Protein AF-A0AAV9GSC6-F1 (afdb_monomer_lite)

Foldseek 3Di:
DLPPCPCAQPAADADADDPDDDDVVVVLVVNLVSYQFQNYQYDHDHAAADALVNLLSCLVRHQANYAEEEDHHFDDPCNQQPDDPDGDHFGDADWLVSLLSSLVRHLNHAYYEGEHAQDLQAPGSLSSLLSLLSNQAHAEYEYAHELEFAQDPVCNVVSHDQCLFQLVGPLVRLLSSLLSLQDDQVQVVQSVCSSQPPNGNYFKYKYFYFYDYYRRHSDDRHPLVCLQSVLRRWIKMWGWDQDPVRDIDIDMDIPPVVSNVVSLVVVVVLLVCLVVVVQDDPRVVRVSRVVSNVVSLCVQFPQPDPSSVVRDHHRDHHVPVVPPPDD

Sequence (327 aa):
MAVRGELASLRDLRLEHSREPGDINSPLYRLLAALKPNSLRILHLKHGPIDEDAFGIILKQQGRSLRELIVFPKWNWLEAYGVHNPPPKPLVGLTPALSAQLADSCHNLEHAFFAVDRTLGDADECSVYRALSRLPRLETLHLELDVTVQRNEHFWEQGIEVYDRPRNIPQAELSRAISNAAVDASLARAIFNIISPHHQGLQRLSIGTSLKNGPYSRATVTSGFFRLLRWFAREWSCEWKCSSSGEPTVEIREGMSNLTEQSGEYWATLDVDIARGDVEGNERDEAPDLAAFVDAFADIWPRTTSRWWEEWRSLPLCPDQTQTEGN

Organism: NCBI:txid3040156

Radius of gyration: 21.42 Å; chains: 1; bounding box: 60×55×66 Å

Structure (mmCIF, N/CA/C/O backbone):
data_AF-A0AAV9GSC6-F1
#
_entry.id   AF-A0AAV9GSC6-F1
#
loop_
_atom_site.group_PDB
_atom_site.id
_atom_site.type_symbol
_atom_site.label_atom_id
_atom_site.label_alt_id
_atom_site.label_comp_id
_atom_site.label_asym_id
_atom_site.label_entity_id
_atom_site.label_seq_id
_atom_site.pdbx_PDB_ins_code
_atom_site.Cartn_x
_atom_site.Cartn_y
_atom_site.Cartn_z
_atom_site.occupancy
_atom_site.B_iso_or_equiv
_atom_site.auth_seq_id
_atom_site.auth_comp_id
_atom_site.auth_asym_id
_atom_site.auth_atom_id
_atom_site.pdbx_PDB_model_num
ATOM 1 N N . MET A 1 1 ? 6.622 -9.107 33.422 1.00 40.03 1 MET A N 1
ATOM 2 C CA . MET A 1 1 ? 5.740 -7.962 33.747 1.00 40.03 1 MET A CA 1
ATOM 3 C C . MET A 1 1 ? 4.305 -8.134 33.240 1.00 40.03 1 MET A C 1
ATOM 5 O O . MET A 1 1 ? 3.400 -7.950 34.034 1.00 40.03 1 MET A O 1
ATOM 9 N N . ALA A 1 2 ? 4.051 -8.577 32.000 1.00 44.81 2 ALA A N 1
ATOM 10 C CA . ALA A 1 2 ? 2.685 -8.686 31.445 1.00 44.81 2 ALA A CA 1
ATOM 11 C C . ALA A 1 2 ? 1.695 -9.625 32.188 1.00 44.81 2 ALA A C 1
ATOM 13 O O . ALA A 1 2 ? 0.487 -9.476 32.048 1.00 44.81 2 ALA A O 1
ATOM 14 N N . VAL A 1 3 ? 2.170 -10.572 33.005 1.00 47.50 3 VAL A N 1
ATOM 15 C CA . VAL A 1 3 ? 1.331 -11.646 33.587 1.00 47.50 3 VAL A CA 1
ATOM 16 C C . VAL A 1 3 ? 0.548 -11.209 34.847 1.00 47.50 3 VAL A C 1
ATOM 18 O O . VAL A 1 3 ? -0.287 -11.958 35.338 1.00 47.50 3 VAL A O 1
ATOM 21 N N . ARG A 1 4 ? 0.765 -9.995 35.384 1.00 49.94 4 ARG A N 1
ATOM 22 C CA . ARG A 1 4 ? 0.150 -9.531 36.653 1.00 49.94 4 ARG A CA 1
ATOM 23 C C . ARG A 1 4 ? -1.020 -8.541 36.515 1.00 49.94 4 ARG A C 1
ATOM 25 O O . ARG A 1 4 ? -1.423 -7.945 37.504 1.00 49.94 4 ARG A O 1
ATOM 32 N N . GLY A 1 5 ? -1.588 -8.358 35.320 1.00 53.34 5 GLY A N 1
ATOM 33 C CA . GLY A 1 5 ? -2.749 -7.467 35.125 1.00 53.34 5 GLY A CA 1
ATOM 34 C C . GLY A 1 5 ? -2.429 -5.963 35.150 1.00 53.34 5 GLY A C 1
ATOM 35 O O . GLY A 1 5 ? -3.333 -5.140 35.030 1.00 53.34 5 GLY A O 1
ATOM 36 N N . GLU A 1 6 ? -1.148 -5.592 35.227 1.00 60.81 6 GLU A N 1
ATOM 37 C CA . GLU A 1 6 ? -0.661 -4.201 35.254 1.00 60.81 6 GLU A CA 1
ATOM 38 C C . GLU A 1 6 ? -0.900 -3.436 33.934 1.00 60.81 6 GLU A C 1
ATOM 40 O O . GLU A 1 6 ? -0.794 -2.215 33.899 1.00 60.81 6 GLU A O 1
ATOM 45 N N . LEU A 1 7 ? -1.277 -4.132 32.854 1.00 68.50 7 LEU A N 1
ATOM 46 C CA . LEU A 1 7 ? -1.577 -3.537 31.544 1.00 68.50 7 LEU A CA 1
ATOM 47 C C . LEU A 1 7 ? -3.069 -3.213 31.340 1.00 68.50 7 LEU A C 1
ATOM 49 O O . LEU A 1 7 ? -3.457 -2.767 30.264 1.00 68.50 7 LEU A O 1
ATOM 53 N N . ALA A 1 8 ? -3.931 -3.409 32.345 1.00 67.31 8 ALA A N 1
ATOM 54 C CA . ALA A 1 8 ? -5.382 -3.225 32.203 1.00 67.31 8 ALA A CA 1
ATOM 55 C C . ALA A 1 8 ? -5.818 -1.776 31.888 1.00 67.31 8 ALA A C 1
ATOM 57 O O . ALA A 1 8 ? -6.941 -1.558 31.426 1.00 67.31 8 ALA A O 1
ATOM 58 N N . SER A 1 9 ? -4.950 -0.794 32.146 1.00 80.12 9 SER A N 1
ATOM 59 C CA . SER A 1 9 ? -5.147 0.624 31.821 1.00 80.12 9 SER A CA 1
ATOM 60 C C . SER A 1 9 ? -4.452 1.059 30.528 1.00 80.12 9 SER A C 1
ATOM 62 O O . SER A 1 9 ? -4.563 2.230 30.158 1.00 80.12 9 SER A O 1
ATOM 64 N N . LEU A 1 10 ? -3.748 0.151 29.842 1.00 89.31 10 LEU A N 1
ATOM 65 C CA . LEU A 1 10 ? -3.001 0.473 28.634 1.00 89.31 10 LEU A CA 1
ATOM 66 C C . LEU A 1 10 ? -3.968 0.878 27.516 1.00 89.31 10 LEU A C 1
ATOM 68 O O . LEU A 1 10 ? -4.854 0.109 27.131 1.00 89.31 10 LEU A O 1
ATOM 72 N N . ARG A 1 11 ? -3.782 2.101 27.016 1.00 91.88 11 ARG A N 1
ATOM 73 C CA . ARG A 1 11 ? -4.538 2.669 25.890 1.00 91.88 11 ARG A CA 1
ATOM 74 C C . ARG A 1 11 ? -3.703 2.775 24.626 1.00 91.88 11 ARG A C 1
ATOM 76 O O . ARG A 1 11 ? -4.251 2.663 23.536 1.00 91.88 11 ARG A O 1
ATOM 83 N N . ASP A 1 12 ? -2.398 2.932 24.783 1.00 94.69 12 ASP A N 1
ATOM 84 C CA . ASP A 1 12 ? -1.499 3.189 23.674 1.00 94.69 12 ASP A CA 1
ATOM 85 C C . ASP A 1 12 ? -0.398 2.136 23.722 1.00 94.69 12 ASP A C 1
ATOM 87 O O . ASP A 1 12 ? 0.319 2.015 24.717 1.00 94.69 12 ASP A O 1
ATOM 91 N N . LEU A 1 13 ? -0.289 1.349 22.657 1.00 93.12 13 LEU A N 1
ATOM 92 C CA . LEU A 1 13 ? 0.756 0.351 22.499 1.00 93.12 13 LEU A CA 1
ATOM 93 C C . LEU A 1 13 ? 1.515 0.641 21.213 1.00 93.12 13 LEU A C 1
ATOM 95 O O . LEU A 1 13 ? 0.952 0.618 20.122 1.00 93.12 13 LEU A O 1
ATOM 99 N N . ARG A 1 14 ? 2.810 0.912 21.347 1.00 92.12 14 ARG A N 1
ATOM 100 C CA . ARG A 1 14 ? 3.704 1.143 20.217 1.00 92.12 14 ARG A CA 1
ATOM 101 C C . ARG A 1 14 ? 4.864 0.177 20.331 1.00 92.12 14 ARG A C 1
ATOM 103 O O . ARG A 1 14 ? 5.657 0.272 21.263 1.00 92.12 14 ARG A O 1
ATOM 110 N N . LEU A 1 15 ? 4.905 -0.774 19.412 1.00 88.00 15 LEU A N 1
ATOM 111 C CA . LEU A 1 15 ? 5.965 -1.755 19.298 1.00 88.00 15 LEU A CA 1
ATOM 112 C C . LEU A 1 15 ? 6.717 -1.476 18.009 1.00 88.00 15 LEU A C 1
ATOM 114 O O . LEU A 1 15 ? 6.150 -1.493 16.915 1.00 88.00 15 LEU A O 1
ATOM 118 N N . GLU A 1 16 ? 7.999 -1.205 18.173 1.00 81.62 16 GLU A N 1
ATOM 119 C CA . GLU A 1 16 ? 8.947 -1.098 17.085 1.00 81.62 16 GLU A CA 1
ATOM 120 C C . GLU A 1 16 ? 9.980 -2.188 17.312 1.00 81.62 16 GLU A C 1
ATOM 122 O O . GLU A 1 16 ? 10.630 -2.238 18.358 1.00 81.62 16 GLU A O 1
ATOM 127 N N . HIS A 1 17 ? 10.044 -3.133 16.386 1.00 69.00 17 HIS A N 1
ATOM 128 C CA . HIS A 1 17 ? 10.936 -4.263 16.545 1.00 69.00 17 HIS A CA 1
ATOM 129 C C . HIS A 1 17 ? 12.383 -3.830 16.274 1.00 69.00 17 HIS A C 1
ATOM 131 O O . HIS A 1 17 ? 12.721 -3.336 15.196 1.00 69.00 17 HIS A O 1
ATOM 137 N N . SER A 1 18 ? 13.245 -4.011 17.276 1.00 56.81 18 SER A N 1
ATOM 138 C CA . SER A 1 18 ? 14.695 -3.926 17.118 1.00 56.81 18 SER A CA 1
ATOM 139 C C . SER A 1 18 ? 15.223 -5.241 16.556 1.00 56.81 18 SER A C 1
ATOM 141 O O . SER A 1 18 ? 14.790 -6.275 17.041 1.00 56.81 18 SER A O 1
ATOM 143 N N . ARG A 1 19 ? 16.181 -5.144 15.621 1.00 55.62 19 ARG A N 1
ATOM 144 C CA . ARG A 1 19 ? 16.932 -6.137 14.803 1.00 55.62 19 ARG A CA 1
ATOM 145 C C . ARG A 1 19 ? 17.317 -7.523 15.392 1.00 55.62 19 ARG A C 1
ATOM 147 O O . ARG A 1 19 ? 18.231 -8.148 14.858 1.00 55.62 19 ARG A O 1
ATOM 154 N N . GLU A 1 20 ? 16.739 -7.988 16.490 1.00 54.59 20 GLU A N 1
ATOM 155 C CA . GLU A 1 20 ? 17.097 -9.261 17.105 1.00 54.59 20 GLU A CA 1
ATOM 156 C C . GLU A 1 20 ? 16.294 -10.420 16.496 1.00 54.59 20 GLU A C 1
ATOM 158 O O . GLU A 1 20 ? 15.063 -10.410 16.564 1.00 54.59 20 GLU A O 1
ATOM 163 N N . PRO A 1 21 ? 16.979 -11.440 15.949 1.00 50.09 21 PRO A N 1
ATOM 164 C CA . PRO A 1 21 ? 16.331 -12.567 15.295 1.00 50.09 21 PRO A CA 1
ATOM 165 C C . PRO A 1 21 ? 15.570 -13.440 16.304 1.00 50.09 21 PRO A C 1
ATOM 167 O O . PRO A 1 21 ? 16.138 -13.910 17.291 1.00 50.09 21 PRO A O 1
ATOM 170 N N . GLY A 1 22 ? 14.287 -13.704 16.036 1.00 57.84 22 GLY A N 1
ATOM 171 C CA . GLY A 1 22 ? 13.474 -14.648 16.808 1.00 57.84 22 GLY A CA 1
ATOM 172 C C . GLY A 1 22 ? 11.997 -14.682 16.398 1.00 57.84 22 GLY A C 1
ATOM 173 O O . GLY A 1 22 ? 11.488 -13.754 15.775 1.00 57.84 22 GLY A O 1
ATOM 174 N N . ASP A 1 23 ? 11.283 -15.752 16.769 1.00 62.66 23 ASP A N 1
ATOM 175 C CA . ASP A 1 23 ? 9.823 -15.846 16.614 1.00 62.66 23 ASP A CA 1
ATOM 176 C C . ASP A 1 23 ? 9.126 -14.852 17.563 1.00 62.66 23 ASP A C 1
ATOM 178 O O . ASP A 1 23 ? 8.829 -15.156 18.721 1.00 62.66 23 ASP A O 1
ATOM 182 N N . ILE A 1 24 ? 8.905 -13.631 17.072 1.00 60.50 24 ILE A N 1
ATOM 183 C CA . ILE A 1 24 ? 8.246 -12.535 17.802 1.00 60.50 24 ILE A CA 1
ATOM 184 C C . ILE A 1 24 ? 6.727 -12.689 17.785 1.00 60.50 24 ILE A C 1
ATOM 186 O O . ILE A 1 24 ? 6.045 -12.140 18.654 1.00 60.50 24 ILE A O 1
ATOM 190 N N . ASN A 1 25 ? 6.191 -13.475 16.850 1.00 66.06 25 ASN A N 1
ATOM 191 C CA . ASN A 1 25 ? 4.763 -13.712 16.756 1.00 66.06 25 ASN A CA 1
ATOM 192 C C . ASN A 1 25 ? 4.259 -14.349 18.052 1.00 66.06 25 ASN A C 1
ATOM 194 O O . ASN A 1 25 ? 3.337 -13.825 18.667 1.00 66.06 25 ASN A O 1
ATOM 198 N N . SER A 1 26 ? 4.907 -15.402 18.556 1.00 69.75 26 SER A N 1
ATOM 199 C CA . SER A 1 26 ? 4.486 -16.071 19.800 1.00 69.75 26 SER A CA 1
ATOM 200 C C . SER A 1 26 ? 4.428 -15.133 21.033 1.00 69.75 26 SER A C 1
ATOM 202 O O . SER A 1 26 ? 3.394 -15.104 21.713 1.00 69.75 26 SER A O 1
ATOM 204 N N . PRO A 1 27 ? 5.449 -14.302 21.335 1.00 77.38 27 PRO A N 1
ATOM 205 C CA . PRO A 1 27 ? 5.352 -13.252 22.353 1.00 77.38 27 PRO A CA 1
ATOM 206 C C . PRO A 1 27 ? 4.299 -12.176 22.061 1.00 77.38 27 PRO A C 1
ATOM 208 O O . PRO A 1 27 ? 3.584 -11.774 22.983 1.00 77.38 27 PRO A O 1
ATOM 211 N N . LEU A 1 28 ? 4.177 -11.722 20.809 1.00 79.81 28 LEU A N 1
ATOM 212 C CA . LEU A 1 28 ? 3.199 -10.713 20.398 1.00 79.81 28 LEU A CA 1
ATOM 213 C C . LEU A 1 28 ? 1.769 -11.223 20.596 1.00 79.81 28 LEU A C 1
ATOM 215 O O . LEU A 1 28 ? 0.959 -10.535 21.210 1.00 79.81 28 LEU A O 1
ATOM 219 N N . TYR A 1 29 ? 1.475 -12.453 20.177 1.00 78.94 29 TYR A N 1
ATOM 220 C CA . TYR A 1 29 ? 0.195 -13.121 20.395 1.00 78.94 29 TYR A CA 1
ATOM 221 C C . TYR A 1 29 ? -0.164 -13.180 21.874 1.00 78.94 29 TYR A C 1
ATOM 223 O O . TYR A 1 29 ? -1.287 -12.851 22.252 1.00 78.94 29 TYR A O 1
ATOM 231 N N . ARG A 1 30 ? 0.791 -13.564 22.729 1.00 82.62 30 ARG A N 1
ATOM 232 C CA . ARG A 1 30 ? 0.571 -13.615 24.181 1.00 82.62 30 ARG A CA 1
ATOM 233 C C . ARG A 1 30 ? 0.324 -12.232 24.762 1.00 82.62 30 ARG A C 1
ATOM 235 O O . ARG A 1 30 ? -0.530 -12.100 25.632 1.00 82.62 30 ARG A O 1
ATOM 242 N N . LEU A 1 31 ? 1.058 -11.220 24.299 1.00 84.81 31 LEU A N 1
ATOM 243 C CA . LEU A 1 31 ? 0.853 -9.843 24.728 1.00 84.81 31 LEU A CA 1
ATOM 244 C C . LEU A 1 31 ? -0.543 -9.368 24.330 1.00 84.81 31 LEU A C 1
ATOM 246 O O . LEU A 1 31 ? -1.294 -8.964 25.209 1.00 84.81 31 LEU A O 1
ATOM 250 N N . LEU A 1 32 ? -0.901 -9.473 23.048 1.00 83.19 32 LEU A N 1
ATOM 251 C CA . LEU A 1 32 ? -2.204 -9.066 22.522 1.00 83.19 32 LEU A CA 1
ATOM 252 C C . LEU A 1 32 ? -3.341 -9.784 23.255 1.00 83.19 32 LEU A C 1
ATOM 254 O O . LEU A 1 32 ? -4.251 -9.124 23.746 1.00 83.19 32 LEU A O 1
ATOM 258 N N . ALA A 1 33 ? -3.231 -11.103 23.441 1.00 81.69 33 ALA A N 1
ATOM 259 C CA . ALA A 1 33 ? -4.221 -11.900 24.162 1.00 81.69 33 ALA A CA 1
ATOM 260 C C . ALA A 1 33 ? -4.325 -11.568 25.662 1.00 81.69 33 ALA A C 1
ATOM 262 O O . ALA A 1 33 ? -5.369 -11.813 26.263 1.00 81.69 33 ALA A O 1
ATOM 263 N N . ALA A 1 34 ? -3.266 -11.031 26.275 1.00 85.00 34 ALA A N 1
ATOM 264 C CA . ALA A 1 34 ? -3.274 -10.602 27.672 1.00 85.00 34 ALA A CA 1
ATOM 265 C C . ALA A 1 34 ? -3.846 -9.187 27.866 1.00 85.00 34 ALA A C 1
ATOM 267 O O . ALA A 1 34 ? -4.156 -8.805 28.999 1.00 85.00 34 ALA A O 1
ATOM 268 N N . LEU A 1 35 ? -3.982 -8.397 26.795 1.00 87.69 35 LEU A N 1
ATOM 269 C CA . LEU A 1 35 ? -4.594 -7.077 26.877 1.00 87.69 35 LEU A CA 1
ATOM 270 C C . LEU A 1 35 ? -6.091 -7.197 27.144 1.00 87.69 35 LEU A C 1
ATOM 272 O O . LEU A 1 35 ? -6.788 -8.079 26.640 1.00 87.69 35 LEU A O 1
ATOM 276 N N . LYS A 1 36 ? -6.613 -6.249 27.922 1.00 89.12 36 LYS A N 1
ATOM 277 C CA . LYS A 1 36 ? -8.052 -6.150 28.140 1.00 89.12 36 LYS A CA 1
ATOM 278 C C . LYS A 1 36 ? -8.741 -5.862 26.793 1.00 89.12 36 LYS A C 1
ATOM 280 O O . LYS A 1 36 ? -8.288 -4.974 26.073 1.00 89.12 36 LYS A O 1
ATOM 285 N N . PRO A 1 37 ? -9.836 -6.560 26.441 1.00 92.12 37 PRO A N 1
ATOM 286 C CA . PRO A 1 37 ? -10.560 -6.278 25.209 1.00 92.12 37 PRO A CA 1
ATOM 287 C C . PRO A 1 37 ? -11.025 -4.823 25.141 1.00 92.12 37 PRO A C 1
ATOM 289 O O . PRO A 1 37 ? -11.553 -4.285 26.119 1.00 92.12 37 PRO A O 1
ATOM 292 N N . ASN A 1 38 ? -10.866 -4.222 23.968 1.00 91.81 38 ASN A N 1
ATOM 293 C CA . ASN A 1 38 ? -11.232 -2.847 23.648 1.00 91.81 38 ASN A CA 1
ATOM 294 C C . ASN A 1 38 ? -10.643 -1.810 24.624 1.00 91.81 38 ASN A C 1
ATOM 296 O O . ASN A 1 38 ? -11.317 -0.845 25.004 1.00 91.81 38 ASN A O 1
ATOM 300 N N . SER A 1 39 ? -9.408 -2.029 25.084 1.00 92.94 39 SER A N 1
ATOM 301 C CA . SER A 1 39 ? -8.692 -1.059 25.917 1.00 92.94 39 SER A CA 1
ATOM 302 C C . SER A 1 39 ? -7.815 -0.126 25.090 1.00 92.94 39 SER A C 1
ATOM 304 O O . SER A 1 39 ? -7.643 1.034 25.474 1.00 92.94 39 SER A O 1
ATOM 306 N N . LEU A 1 40 ? -7.292 -0.608 23.957 1.00 95.00 40 LEU A N 1
ATOM 307 C CA . LEU A 1 40 ? -6.382 0.157 23.115 1.00 95.00 40 LEU A CA 1
ATOM 308 C C . LEU A 1 40 ? -7.120 1.157 22.225 1.00 95.00 40 LEU A C 1
ATOM 310 O O . LEU A 1 40 ? -8.067 0.815 21.522 1.00 95.00 40 LEU A O 1
ATOM 314 N N . ARG A 1 41 ? -6.634 2.395 22.224 1.00 96.25 41 ARG A N 1
ATOM 315 C CA . ARG A 1 41 ? -6.981 3.450 21.269 1.00 96.25 41 ARG A CA 1
ATOM 316 C C . ARG A 1 41 ? -5.933 3.579 20.176 1.00 96.25 41 ARG A C 1
ATOM 318 O O . ARG A 1 41 ? -6.294 3.875 19.044 1.00 96.25 41 ARG A O 1
ATOM 325 N N . ILE A 1 42 ? -4.669 3.349 20.514 1.00 96.81 42 ILE A N 1
ATOM 326 C CA . ILE A 1 42 ? -3.544 3.483 19.594 1.00 96.81 42 ILE A CA 1
ATOM 327 C C . ILE A 1 42 ? -2.777 2.165 19.583 1.00 96.81 42 ILE A C 1
ATOM 329 O O . ILE A 1 42 ? -2.341 1.691 20.636 1.00 96.81 42 ILE A O 1
ATOM 333 N N . LEU A 1 43 ? -2.594 1.590 18.397 1.00 95.50 43 LEU A N 1
ATOM 334 C CA . LEU A 1 43 ? -1.773 0.402 18.198 1.00 95.50 43 LEU A CA 1
ATOM 335 C C . LEU A 1 43 ? -0.832 0.594 17.014 1.00 95.50 43 LEU A C 1
ATOM 337 O O . LEU A 1 43 ? -1.268 0.663 15.866 1.00 95.50 43 LEU A O 1
ATOM 341 N N . HIS A 1 44 ? 0.466 0.674 17.298 1.00 93.94 44 HIS A N 1
ATOM 342 C CA . HIS A 1 44 ? 1.504 0.711 16.274 1.00 93.94 44 HIS A CA 1
ATOM 343 C C . HIS A 1 44 ? 2.321 -0.567 16.361 1.00 93.94 44 HIS A C 1
ATOM 345 O O . HIS A 1 44 ? 2.920 -0.846 17.400 1.00 93.94 44 HIS A O 1
ATOM 351 N N . LEU A 1 45 ? 2.372 -1.304 15.263 1.00 89.38 45 LEU A N 1
ATOM 352 C CA . LEU A 1 45 ? 3.212 -2.475 15.093 1.00 89.38 45 LEU A CA 1
ATOM 353 C C . LEU A 1 45 ? 4.104 -2.227 13.876 1.00 89.38 45 LEU A C 1
ATOM 355 O O . LEU A 1 45 ? 3.685 -2.395 12.728 1.00 89.38 45 LEU A O 1
ATOM 359 N N . LYS A 1 46 ? 5.322 -1.749 14.140 1.00 84.25 46 LYS A N 1
ATOM 360 C CA . LYS A 1 46 ? 6.311 -1.414 13.114 1.00 84.25 46 LYS A CA 1
ATOM 361 C C . LYS A 1 46 ? 7.446 -2.432 13.114 1.00 84.25 46 LYS A C 1
ATOM 363 O O . LYS A 1 46 ? 7.973 -2.785 14.169 1.00 84.25 46 LYS A O 1
ATOM 368 N N . HIS A 1 47 ? 7.861 -2.830 11.915 1.00 74.06 47 HIS A N 1
ATOM 369 C CA . HIS A 1 47 ? 9.108 -3.558 11.664 1.00 74.06 47 HIS A CA 1
ATOM 370 C C . HIS A 1 47 ? 9.199 -4.991 12.219 1.00 74.06 47 HIS A C 1
ATOM 372 O O . HIS A 1 47 ? 10.301 -5.518 12.314 1.00 74.06 47 HIS A O 1
ATOM 378 N N . GLY A 1 48 ? 8.073 -5.639 12.536 1.00 73.25 48 GLY A N 1
ATOM 379 C CA . GLY A 1 48 ? 8.031 -7.051 12.944 1.00 73.25 48 GLY A CA 1
ATOM 380 C C . GLY A 1 48 ? 7.239 -7.934 11.974 1.00 73.25 48 GLY A C 1
ATOM 381 O O . GLY A 1 48 ? 6.468 -7.406 11.162 1.00 73.25 48 GLY A O 1
ATOM 382 N N . PRO A 1 49 ? 7.389 -9.268 12.058 1.00 75.19 49 PRO A N 1
ATOM 383 C CA . PRO A 1 49 ? 6.512 -10.185 11.350 1.00 75.19 49 PRO A CA 1
ATOM 384 C C . PRO A 1 49 ? 5.113 -10.090 11.960 1.00 75.19 49 PRO A C 1
ATOM 386 O O . PRO A 1 49 ? 4.949 -10.198 13.170 1.00 75.19 49 PRO A O 1
ATOM 389 N N . ILE A 1 50 ? 4.111 -9.822 11.130 1.00 83.62 50 ILE A N 1
ATOM 390 C CA . ILE A 1 50 ? 2.698 -9.839 11.516 1.00 83.62 50 ILE A CA 1
ATOM 391 C C . ILE A 1 50 ? 2.005 -10.584 10.392 1.00 83.62 50 ILE A C 1
ATOM 393 O O . ILE A 1 50 ? 2.096 -10.159 9.242 1.00 83.62 50 ILE A O 1
ATOM 397 N N . ASP A 1 51 ? 1.377 -11.701 10.718 1.00 85.56 51 ASP A N 1
ATOM 398 C CA . ASP A 1 51 ? 0.581 -12.498 9.792 1.00 85.56 51 ASP A CA 1
ATOM 399 C C . ASP A 1 51 ? -0.910 -12.121 9.903 1.00 85.56 51 ASP A C 1
ATOM 401 O O . ASP A 1 51 ? -1.323 -11.303 10.737 1.00 85.56 51 ASP A O 1
ATOM 405 N N . GLU A 1 52 ? -1.734 -12.702 9.032 1.00 87.38 52 GLU A N 1
ATOM 406 C CA . GLU A 1 52 ? -3.179 -12.453 9.029 1.00 87.38 52 GLU A CA 1
ATOM 407 C C . GLU A 1 52 ? -3.855 -12.891 10.337 1.00 87.38 52 GLU A C 1
ATOM 409 O O . GLU A 1 52 ? -4.767 -12.215 10.812 1.00 87.38 52 GLU A O 1
ATOM 414 N N . ASP A 1 53 ? -3.375 -13.969 10.963 1.00 86.38 53 ASP A N 1
ATOM 415 C CA . ASP A 1 53 ? -3.902 -14.487 12.230 1.00 86.38 53 ASP A CA 1
ATOM 416 C C . ASP A 1 53 ? -3.720 -13.469 13.372 1.00 86.38 53 ASP A C 1
ATOM 418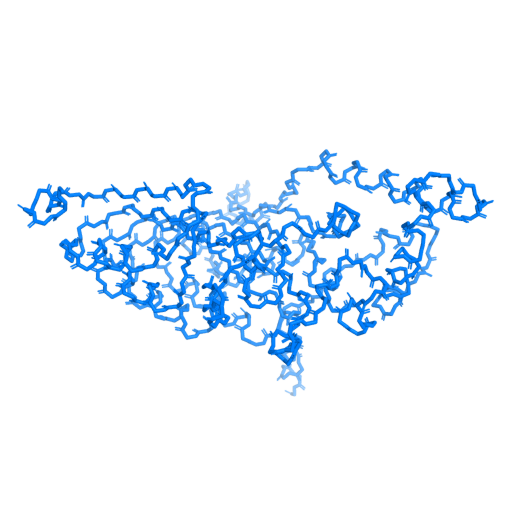 O O . ASP A 1 53 ? -4.666 -13.164 14.110 1.00 86.38 53 ASP A O 1
ATOM 422 N N . ALA A 1 54 ? -2.518 -12.895 13.507 1.00 87.50 54 ALA A N 1
ATOM 423 C CA . ALA A 1 54 ? -2.228 -11.846 14.482 1.00 87.50 54 ALA A CA 1
ATOM 424 C C . ALA A 1 54 ? -3.095 -10.613 14.244 1.00 87.50 54 ALA A C 1
ATOM 426 O O . ALA A 1 54 ? -3.671 -10.063 15.191 1.00 87.50 54 ALA A O 1
ATOM 427 N N . PHE A 1 55 ? -3.248 -10.211 12.984 1.00 90.88 55 PHE A N 1
ATOM 428 C CA . PHE A 1 55 ? -4.110 -9.091 12.632 1.00 90.88 55 PHE A CA 1
ATOM 429 C C . PHE A 1 55 ? -5.583 -9.377 12.954 1.00 90.88 55 PHE A C 1
ATOM 431 O O . PHE A 1 55 ? -6.249 -8.550 13.576 1.00 90.88 55 PHE A O 1
ATOM 438 N N . GLY A 1 56 ? -6.082 -10.577 12.654 1.00 90.75 56 GLY A N 1
ATOM 439 C CA . GLY A 1 56 ? -7.441 -10.999 12.993 1.00 90.75 56 GLY A CA 1
ATOM 440 C C . GLY A 1 56 ? -7.723 -10.955 14.499 1.00 90.75 56 GLY A C 1
ATOM 441 O O . GLY A 1 56 ? -8.803 -10.525 14.921 1.00 90.75 56 GLY A O 1
ATOM 442 N N . ILE A 1 57 ? -6.744 -11.325 15.333 1.00 89.50 57 ILE A N 1
ATOM 443 C CA . ILE A 1 57 ? -6.837 -11.198 16.796 1.00 89.50 57 ILE A CA 1
ATOM 444 C C . ILE A 1 57 ? -6.936 -9.728 17.216 1.00 89.50 57 ILE A C 1
ATOM 446 O O . ILE A 1 57 ? -7.790 -9.399 18.045 1.00 89.50 57 ILE A O 1
ATOM 450 N N . ILE A 1 58 ? -6.119 -8.846 16.630 1.00 92.25 58 ILE A N 1
ATOM 451 C CA . ILE A 1 58 ? -6.159 -7.398 16.892 1.00 92.25 58 ILE A CA 1
ATOM 452 C C . ILE A 1 58 ? -7.553 -6.845 16.595 1.00 92.25 58 ILE A C 1
ATOM 454 O O . ILE A 1 58 ? -8.156 -6.210 17.465 1.00 92.25 58 ILE A O 1
ATOM 458 N N . LEU A 1 59 ? -8.091 -7.133 15.406 1.00 94.31 59 LEU A N 1
ATOM 459 C CA . LEU A 1 59 ? -9.416 -6.666 14.999 1.00 94.31 59 LEU A CA 1
ATOM 460 C C . LEU A 1 59 ? -10.499 -7.153 15.966 1.00 94.31 59 LEU A C 1
ATOM 462 O O . LEU A 1 59 ? -11.305 -6.362 16.457 1.00 94.31 59 LEU A O 1
ATOM 466 N N . LYS A 1 60 ? -10.475 -8.445 16.308 1.00 92.19 60 LYS A N 1
ATOM 467 C CA . LYS A 1 60 ? -11.475 -9.067 17.184 1.00 92.19 60 LYS A CA 1
ATOM 468 C C . LYS A 1 60 ? -11.430 -8.539 18.618 1.00 92.19 60 LYS A C 1
ATOM 470 O O . LYS A 1 60 ? -12.477 -8.405 19.252 1.00 92.19 60 LYS A O 1
ATOM 475 N N . GLN A 1 61 ? -10.238 -8.297 19.160 1.00 91.50 61 GLN A N 1
ATOM 476 C CA . GLN A 1 61 ? -10.075 -7.940 20.570 1.00 91.50 61 GLN A CA 1
ATOM 477 C C . GLN A 1 61 ? -10.105 -6.437 20.820 1.00 91.50 61 GLN A C 1
ATOM 479 O O . GLN A 1 61 ? -10.597 -6.025 21.869 1.00 9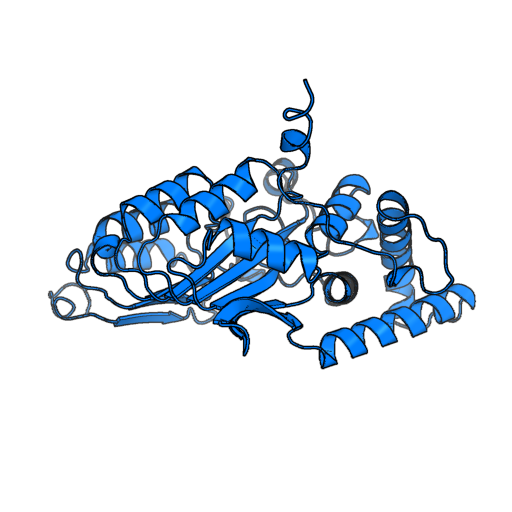1.50 61 GLN A O 1
ATOM 484 N N . GLN A 1 62 ? -9.561 -5.634 19.905 1.00 93.75 62 GLN A N 1
ATOM 485 C CA . GLN A 1 62 ? -9.314 -4.205 20.123 1.00 93.75 62 GLN A CA 1
ATOM 486 C C . GLN A 1 62 ? -10.055 -3.303 19.132 1.00 93.75 62 GLN A C 1
ATOM 488 O O . GLN A 1 62 ? -10.163 -2.104 19.384 1.00 93.75 62 GLN A O 1
ATOM 493 N N . GLY A 1 63 ? -10.607 -3.850 18.043 1.00 93.62 63 GLY A N 1
ATOM 494 C CA . GLY A 1 63 ? -11.169 -3.063 16.943 1.00 93.62 63 GLY A CA 1
ATOM 495 C C . GLY A 1 63 ? -12.148 -1.972 17.379 1.00 93.62 63 GLY A C 1
ATOM 496 O O . GLY A 1 63 ? -12.059 -0.840 16.909 1.00 93.62 63 GLY A O 1
ATOM 497 N N . ARG A 1 64 ? -13.022 -2.243 18.359 1.00 95.62 64 ARG A N 1
ATOM 498 C CA . ARG A 1 64 ? -14.073 -1.284 18.743 1.00 95.62 64 ARG A CA 1
ATOM 499 C C . ARG A 1 64 ? -13.540 -0.027 19.424 1.00 95.62 64 ARG A C 1
ATOM 501 O O . ARG A 1 64 ? -14.244 0.980 19.434 1.00 95.62 64 ARG A O 1
ATOM 508 N N . SER A 1 65 ? -12.363 -0.075 20.044 1.00 96.19 65 SER A N 1
ATOM 509 C CA . SER A 1 65 ? -11.776 1.075 20.746 1.00 96.19 65 SER A CA 1
ATOM 510 C C . SER A 1 65 ? -10.668 1.771 19.965 1.00 96.19 65 SER A C 1
ATOM 512 O O . SER A 1 65 ? -10.328 2.903 20.322 1.00 96.19 65 SER A O 1
ATOM 514 N N . LEU A 1 66 ? -10.121 1.117 18.935 1.00 97.69 66 LEU A N 1
ATOM 515 C CA . LEU A 1 66 ? -9.026 1.653 18.138 1.00 97.69 66 LEU A CA 1
ATOM 516 C C . LEU A 1 66 ? -9.453 2.917 17.388 1.00 97.69 66 LEU A C 1
ATOM 518 O O . LEU A 1 66 ? -10.513 2.971 16.768 1.00 97.69 66 LEU A O 1
ATOM 522 N N . ARG A 1 67 ? -8.578 3.915 17.469 1.00 98.00 67 ARG A N 1
ATOM 523 C CA . ARG A 1 67 ? -8.616 5.193 16.755 1.00 98.00 67 ARG A CA 1
ATOM 524 C C . ARG A 1 67 ? -7.419 5.350 15.834 1.00 98.00 67 ARG A C 1
ATOM 526 O O . ARG A 1 67 ? -7.557 5.928 14.769 1.00 98.00 67 ARG A O 1
ATOM 533 N N . GLU A 1 68 ? -6.272 4.796 16.209 1.00 98.25 68 GLU A N 1
ATOM 534 C CA . GLU A 1 68 ? -5.076 4.776 15.373 1.00 98.25 68 GLU A CA 1
ATOM 535 C C . GLU A 1 68 ? -4.550 3.344 15.256 1.00 98.25 68 GLU A C 1
ATOM 537 O O . GLU A 1 68 ? -4.285 2.685 16.269 1.00 98.25 68 GLU A O 1
ATOM 542 N N . LEU A 1 69 ? -4.416 2.859 14.020 1.00 96.88 69 LEU A N 1
ATOM 543 C CA . LEU A 1 69 ? -3.872 1.539 13.711 1.00 96.88 69 LEU A CA 1
ATOM 544 C C . LEU A 1 69 ? -2.789 1.662 12.642 1.00 96.88 69 LEU A C 1
ATOM 546 O O . LEU A 1 69 ? -3.073 1.909 11.472 1.00 96.88 69 LEU A O 1
ATOM 550 N N . ILE A 1 70 ? -1.541 1.452 13.049 1.00 94.00 70 ILE A N 1
ATOM 551 C CA . ILE A 1 70 ? -0.391 1.448 12.148 1.00 94.00 70 ILE A CA 1
ATOM 552 C C . ILE A 1 70 ? 0.189 0.046 12.135 1.00 94.00 70 ILE A C 1
ATOM 554 O O . ILE A 1 70 ? 0.750 -0.402 13.137 1.00 94.00 70 ILE A O 1
ATOM 558 N N . VAL A 1 71 ? 0.068 -0.637 11.000 1.00 89.62 71 VAL A N 1
ATOM 559 C CA . VAL A 1 71 ? 0.601 -1.987 10.816 1.00 89.62 71 VAL A CA 1
ATOM 560 C C . VAL A 1 71 ? 1.523 -1.978 9.607 1.00 89.62 71 VAL A C 1
ATOM 562 O O . VAL A 1 71 ? 1.081 -1.939 8.463 1.00 89.62 71 VAL A O 1
ATOM 565 N N . PHE A 1 72 ? 2.827 -1.995 9.886 1.00 83.31 72 PHE A N 1
ATOM 566 C CA . PHE A 1 72 ? 3.875 -2.036 8.869 1.00 83.31 72 PHE A CA 1
ATOM 567 C C . PHE A 1 72 ? 4.742 -3.282 9.064 1.00 83.31 72 PHE A C 1
ATOM 569 O O . PHE A 1 72 ? 5.843 -3.198 9.630 1.00 83.31 72 PHE A O 1
ATOM 576 N N . PRO A 1 73 ? 4.221 -4.456 8.661 1.00 78.19 73 PRO A N 1
ATOM 577 C CA . PRO A 1 73 ? 4.953 -5.697 8.768 1.00 78.19 73 PRO A CA 1
ATOM 578 C C . PRO A 1 73 ? 6.182 -5.668 7.872 1.00 78.19 73 PRO A C 1
ATOM 580 O O . PRO A 1 73 ? 6.127 -5.241 6.717 1.00 78.19 73 PRO A O 1
ATOM 583 N N . LYS A 1 74 ? 7.298 -6.149 8.408 1.00 74.56 74 LYS A N 1
ATOM 584 C CA . LYS A 1 74 ? 8.543 -6.308 7.665 1.00 74.56 74 LYS A CA 1
ATOM 585 C C . LYS A 1 74 ? 9.294 -7.495 8.242 1.00 74.56 74 LYS A C 1
ATOM 587 O O . LYS A 1 74 ? 9.488 -7.559 9.451 1.00 74.56 74 LYS A O 1
ATOM 592 N N . TRP A 1 75 ? 9.737 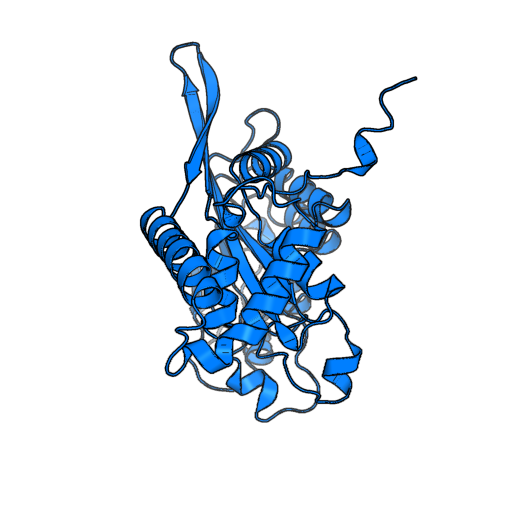-8.395 7.373 1.00 66.31 75 TRP A N 1
ATOM 593 C CA . TRP A 1 75 ? 10.771 -9.354 7.735 1.00 66.31 75 TRP A CA 1
ATOM 594 C C . TRP A 1 75 ? 12.131 -8.706 7.526 1.00 66.31 75 TRP A C 1
ATOM 596 O O . TRP A 1 75 ? 12.357 -7.987 6.547 1.00 66.31 75 TRP A O 1
ATOM 606 N N . ASN A 1 76 ? 13.056 -8.966 8.438 1.00 60.91 76 ASN A N 1
ATOM 607 C CA . ASN A 1 76 ? 14.455 -8.732 8.151 1.00 60.91 76 ASN A CA 1
ATOM 608 C C . ASN A 1 76 ? 14.892 -9.751 7.086 1.00 60.91 76 ASN A C 1
ATOM 610 O O . ASN A 1 76 ? 14.736 -10.955 7.282 1.00 60.91 76 ASN A O 1
ATOM 614 N N . TRP A 1 77 ? 15.432 -9.276 5.958 1.00 57.09 77 TRP A N 1
ATOM 615 C CA . TRP A 1 77 ? 15.899 -10.145 4.871 1.00 57.09 77 TRP A CA 1
ATOM 616 C C . TRP A 1 77 ? 16.843 -11.231 5.404 1.00 57.09 77 TRP A C 1
ATOM 618 O O . TRP A 1 77 ? 16.706 -12.391 5.038 1.00 57.09 77 TRP A O 1
ATOM 628 N N . LEU A 1 78 ? 17.764 -10.890 6.314 1.00 54.59 78 LEU A N 1
ATOM 629 C CA . LEU A 1 78 ? 18.712 -11.863 6.874 1.00 54.59 78 LEU A CA 1
ATOM 630 C C . LEU A 1 78 ? 18.034 -12.993 7.668 1.00 54.59 78 LEU A C 1
ATOM 632 O O . LEU A 1 78 ? 18.556 -14.103 7.708 1.00 54.59 78 LEU A O 1
ATOM 636 N N . GLU A 1 79 ? 16.871 -12.738 8.265 1.00 53.66 79 GLU A N 1
ATOM 637 C CA . GLU A 1 79 ? 16.110 -13.739 9.022 1.00 53.66 79 GLU A CA 1
ATOM 638 C C . GLU A 1 79 ? 15.293 -14.656 8.109 1.00 53.66 79 GLU A C 1
ATOM 640 O O . GLU A 1 79 ? 15.176 -15.844 8.399 1.00 53.66 79 GLU A O 1
ATOM 645 N N . ALA A 1 80 ? 14.793 -14.133 6.983 1.00 53.03 80 ALA A N 1
ATOM 646 C CA . ALA A 1 80 ? 14.013 -14.903 6.014 1.00 53.03 80 ALA A CA 1
ATOM 647 C C . ALA A 1 80 ? 14.836 -15.991 5.296 1.00 53.03 80 ALA A C 1
ATOM 649 O O . ALA A 1 80 ? 14.284 -17.030 4.949 1.00 53.03 80 ALA A O 1
ATOM 650 N N . TYR A 1 81 ? 16.147 -15.782 5.104 1.00 54.53 81 TYR A N 1
ATOM 651 C CA . TYR A 1 81 ? 17.028 -16.745 4.416 1.00 54.53 81 TYR A CA 1
ATOM 652 C C . TYR A 1 81 ? 17.982 -17.504 5.346 1.00 54.53 81 TYR A C 1
ATOM 654 O O . TYR A 1 81 ? 18.561 -18.507 4.937 1.00 54.53 81 TYR A O 1
ATOM 662 N N . GLY A 1 82 ? 18.204 -17.018 6.571 1.00 51.81 82 GLY A N 1
ATOM 663 C CA . GLY A 1 82 ? 19.383 -17.404 7.343 1.00 51.81 82 GLY A CA 1
ATOM 664 C C . GLY A 1 82 ? 19.296 -18.699 8.152 1.00 51.81 82 GLY A C 1
ATOM 665 O O . GLY A 1 82 ? 20.326 -19.350 8.309 1.00 51.81 82 GLY A O 1
ATOM 666 N N . VAL A 1 83 ? 18.151 -19.058 8.755 1.00 50.62 83 VAL A N 1
ATOM 667 C CA . VAL A 1 83 ? 18.198 -20.031 9.880 1.00 50.62 83 VAL A CA 1
ATOM 668 C C . VAL A 1 83 ? 16.974 -20.950 10.049 1.00 50.62 83 VAL A C 1
ATOM 670 O O . VAL A 1 83 ? 17.092 -21.963 10.738 1.00 50.62 83 VAL A O 1
ATOM 673 N N . HIS A 1 84 ? 15.812 -20.696 9.435 1.00 47.94 84 HIS A N 1
ATOM 674 C CA . HIS A 1 84 ? 14.598 -21.461 9.767 1.00 47.94 84 HIS A CA 1
ATOM 675 C C . HIS A 1 84 ? 13.873 -22.057 8.557 1.00 47.94 84 HIS A C 1
ATOM 677 O O . HIS A 1 84 ? 13.393 -21.360 7.675 1.00 47.94 84 HIS A O 1
ATOM 683 N N . ASN A 1 85 ? 13.793 -23.387 8.576 1.00 50.53 85 ASN A N 1
ATOM 684 C CA . ASN A 1 85 ? 12.870 -24.225 7.824 1.00 50.53 85 ASN A CA 1
ATOM 685 C C . ASN A 1 85 ? 11.784 -24.617 8.849 1.00 50.53 85 ASN A C 1
ATOM 687 O O . ASN A 1 85 ? 12.165 -25.210 9.868 1.00 50.53 85 ASN A O 1
ATOM 691 N N . PRO A 1 86 ? 10.494 -24.247 8.720 1.00 54.75 86 PRO A N 1
ATOM 692 C CA . PRO A 1 86 ? 9.693 -23.969 7.514 1.00 54.75 86 PRO A CA 1
ATOM 693 C C . PRO A 1 86 ? 9.670 -22.497 7.049 1.00 54.75 86 PRO A C 1
ATOM 695 O O . PRO A 1 86 ? 10.085 -21.623 7.814 1.00 54.75 86 PRO A O 1
ATOM 698 N N . PRO A 1 87 ? 9.144 -22.211 5.832 1.00 56.62 87 PRO A N 1
ATOM 699 C CA . PRO A 1 87 ? 8.972 -20.845 5.351 1.00 56.62 87 PRO A CA 1
ATOM 700 C C . PRO A 1 87 ? 8.165 -20.005 6.354 1.00 56.62 87 PRO A C 1
ATOM 702 O O . PRO A 1 87 ? 7.192 -20.504 6.935 1.00 56.62 87 PRO A O 1
ATOM 705 N N . PRO A 1 88 ? 8.557 -18.739 6.582 1.00 65.19 88 PRO A N 1
ATOM 706 C CA . PRO A 1 88 ? 7.791 -17.834 7.427 1.00 65.19 88 PRO A CA 1
ATOM 707 C C . PRO A 1 88 ? 6.352 -17.720 6.916 1.00 65.19 88 PRO A C 1
ATOM 709 O O . PRO A 1 88 ? 6.106 -17.813 5.719 1.00 65.19 88 PRO A O 1
ATOM 712 N N . LYS A 1 89 ? 5.378 -17.488 7.802 1.00 73.75 89 LYS A N 1
ATOM 713 C CA . LYS A 1 89 ? 4.020 -17.155 7.349 1.00 73.75 89 LYS A CA 1
ATOM 714 C C . LYS A 1 89 ? 4.034 -15.853 6.525 1.00 73.75 89 LYS A C 1
ATOM 716 O O . LYS A 1 89 ? 4.844 -14.965 6.826 1.00 73.75 89 LYS A O 1
ATOM 721 N N . PRO A 1 90 ? 3.137 -15.708 5.530 1.00 77.25 90 PRO A N 1
ATOM 722 C CA . PRO A 1 90 ? 2.982 -14.467 4.780 1.00 77.25 90 PRO A CA 1
ATOM 723 C C . PRO A 1 90 ? 2.798 -13.260 5.697 1.00 77.25 90 PRO A C 1
ATOM 725 O O . PRO A 1 90 ? 2.116 -13.342 6.723 1.00 77.25 90 PRO A O 1
ATOM 728 N N . LEU A 1 91 ? 3.397 -12.131 5.316 1.00 81.31 91 LEU A N 1
ATOM 729 C CA . LEU A 1 91 ? 3.112 -10.869 5.989 1.00 81.31 91 LEU A CA 1
ATOM 730 C C . LEU A 1 91 ? 1.694 -10.416 5.679 1.00 81.31 91 LEU A C 1
ATOM 732 O O . LEU A 1 91 ? 1.236 -10.529 4.543 1.00 81.31 91 LEU A O 1
ATOM 736 N N . VAL A 1 92 ? 1.045 -9.820 6.673 1.00 87.25 92 VAL A N 1
ATOM 737 C CA . VAL A 1 92 ? -0.284 -9.255 6.499 1.00 87.25 92 VAL A CA 1
ATOM 738 C C . VAL A 1 92 ? -0.259 -8.119 5.469 1.00 87.25 92 VAL A C 1
ATOM 740 O O . VAL A 1 92 ? 0.468 -7.126 5.587 1.00 87.25 92 VAL A O 1
ATOM 743 N N . GLY A 1 93 ? -1.089 -8.285 4.447 1.00 87.56 93 GLY A N 1
ATOM 744 C CA . GLY A 1 93 ? -1.562 -7.238 3.551 1.00 87.56 93 GLY A CA 1
ATOM 745 C C . GLY A 1 93 ? -3.085 -7.200 3.618 1.00 87.56 93 GLY A C 1
ATOM 746 O O . GLY A 1 93 ? -3.720 -8.185 4.001 1.00 87.56 93 GLY A O 1
ATOM 747 N N . LEU A 1 94 ? -3.697 -6.065 3.291 1.00 92.25 94 LEU A N 1
ATOM 748 C CA . LEU A 1 94 ? -5.152 -6.011 3.221 1.00 92.25 94 LEU A CA 1
ATOM 749 C C . LEU A 1 94 ? -5.649 -6.790 2.004 1.00 92.25 94 LEU A C 1
ATOM 751 O O . LEU A 1 94 ? -5.484 -6.361 0.867 1.00 92.25 94 LEU A O 1
ATOM 755 N N . THR A 1 95 ? -6.307 -7.911 2.276 1.00 92.88 95 THR A N 1
ATOM 756 C CA . THR A 1 95 ? -7.110 -8.668 1.312 1.00 92.88 95 THR A CA 1
ATOM 757 C C . THR A 1 95 ? -8.575 -8.211 1.362 1.00 92.88 95 THR A C 1
ATOM 759 O O . THR A 1 95 ? -8.983 -7.529 2.317 1.00 92.88 95 THR A O 1
ATOM 762 N N . PRO A 1 96 ? -9.424 -8.589 0.387 1.00 95.00 96 PRO A N 1
ATOM 763 C CA . PRO A 1 96 ? -10.858 -8.291 0.442 1.00 95.00 96 PRO A CA 1
ATOM 764 C C . PRO A 1 96 ? -11.532 -8.791 1.732 1.00 95.00 96 PRO A C 1
ATOM 766 O O . PRO A 1 96 ? -12.302 -8.065 2.358 1.00 95.00 96 PRO A O 1
ATOM 769 N N . ALA A 1 97 ? -11.193 -10.001 2.186 1.00 94.31 97 ALA A N 1
ATOM 770 C CA . ALA A 1 97 ? -11.748 -10.568 3.416 1.00 94.31 97 ALA A CA 1
ATOM 771 C C . ALA A 1 97 ? -11.297 -9.789 4.663 1.00 94.31 97 ALA A C 1
ATOM 773 O O . ALA A 1 97 ? -12.114 -9.447 5.521 1.00 94.31 97 ALA A O 1
ATOM 774 N N . LEU A 1 98 ? -10.004 -9.462 4.744 1.00 93.88 98 LEU A N 1
ATOM 775 C CA . LEU A 1 98 ? -9.438 -8.773 5.901 1.00 93.88 98 LEU A CA 1
ATOM 776 C C . LEU A 1 98 ? -9.913 -7.322 6.005 1.00 93.88 98 LEU A C 1
ATOM 778 O O . LEU A 1 98 ? -10.205 -6.833 7.096 1.00 93.88 98 LEU A O 1
ATOM 782 N N . SER A 1 99 ? -10.028 -6.637 4.869 1.00 95.75 99 SER A N 1
ATOM 783 C CA . SER A 1 99 ? -10.546 -5.269 4.801 1.00 95.75 99 SER A CA 1
ATOM 784 C C . SER A 1 99 ? -12.038 -5.199 5.146 1.00 95.75 99 SER A C 1
ATOM 786 O O . SER A 1 99 ? -12.452 -4.280 5.855 1.00 95.75 99 SER A O 1
ATOM 788 N N . ALA A 1 100 ? -12.841 -6.196 4.755 1.00 96.12 100 ALA A N 1
ATOM 789 C CA . ALA A 1 100 ? -14.225 -6.314 5.212 1.00 96.12 100 ALA A CA 1
ATOM 790 C C . ALA A 1 100 ? -14.306 -6.512 6.737 1.00 96.12 100 ALA A C 1
ATOM 792 O O . ALA A 1 100 ? -15.045 -5.798 7.414 1.00 96.12 100 ALA A O 1
ATOM 793 N N . GLN A 1 101 ? -13.486 -7.408 7.298 1.00 95.88 101 GLN A N 1
ATOM 794 C CA . GLN A 1 101 ? -13.422 -7.620 8.747 1.00 95.88 101 GLN A CA 1
ATOM 795 C C . GLN A 1 101 ? -12.976 -6.356 9.502 1.00 95.88 101 GLN A C 1
ATOM 797 O O . GLN A 1 101 ? -13.507 -6.055 10.575 1.00 95.88 101 GLN A O 1
ATOM 802 N N . LEU A 1 102 ? -12.006 -5.617 8.954 1.00 96.31 102 LEU A N 1
ATOM 803 C CA . LEU A 1 102 ? -11.550 -4.332 9.482 1.00 96.31 102 LEU A CA 1
ATOM 804 C C . LEU A 1 102 ? -12.712 -3.333 9.529 1.00 96.31 102 LEU A C 1
ATOM 806 O O . LEU A 1 102 ? -12.954 -2.739 10.581 1.00 96.31 102 LEU A O 1
ATOM 810 N N . ALA A 1 103 ? -13.451 -3.190 8.426 1.00 95.31 103 ALA A N 1
ATOM 811 C CA . ALA A 1 103 ? -14.609 -2.305 8.342 1.00 95.31 103 ALA A CA 1
ATOM 812 C C . ALA A 1 103 ? -15.691 -2.654 9.377 1.00 95.31 103 ALA A C 1
ATOM 814 O O . ALA A 1 103 ? -16.243 -1.751 9.998 1.00 95.31 103 ALA A O 1
ATOM 815 N N . ASP A 1 104 ? -15.940 -3.945 9.614 1.00 96.38 104 ASP A N 1
ATOM 816 C CA . ASP A 1 104 ? -16.950 -4.424 10.571 1.00 96.38 104 ASP A CA 1
ATOM 817 C C . ASP A 1 104 ? -16.508 -4.320 12.046 1.00 96.38 104 ASP A C 1
ATOM 819 O O . ASP A 1 104 ? -17.333 -4.375 12.963 1.00 96.38 104 ASP A O 1
ATOM 823 N N . SER A 1 105 ? -15.201 -4.211 12.302 1.00 96.12 105 SER A N 1
ATOM 824 C CA . SER A 1 105 ? -14.641 -4.244 13.662 1.00 96.12 105 SER A CA 1
ATOM 825 C C . SER A 1 105 ? -14.205 -2.868 14.168 1.00 96.12 105 SER A C 1
ATOM 827 O O . SER A 1 105 ? -14.310 -2.597 15.367 1.00 96.12 105 SER A O 1
ATOM 829 N N . CYS A 1 106 ? -13.725 -1.995 13.277 1.00 96.50 106 CYS A N 1
ATOM 830 C CA . CYS A 1 106 ? -12.981 -0.778 13.614 1.00 96.50 106 CYS A CA 1
ATOM 831 C C . CYS A 1 106 ? -13.758 0.517 13.330 1.00 96.50 106 CYS A C 1
ATOM 833 O O . CYS A 1 106 ? -13.258 1.438 12.691 1.00 96.50 106 CYS A O 1
ATOM 835 N N . HIS A 1 107 ? -14.984 0.633 13.847 1.00 95.31 107 HIS A N 1
ATOM 836 C CA . HIS A 1 107 ? -15.867 1.780 13.564 1.00 95.31 107 HIS A CA 1
ATOM 837 C C . HIS A 1 107 ? -15.365 3.135 14.099 1.00 95.31 107 HIS A C 1
ATOM 839 O O . HIS A 1 107 ? -15.892 4.178 13.721 1.00 95.31 107 HIS A O 1
ATOM 845 N N . ASN A 1 108 ? -14.394 3.132 15.016 1.00 96.88 108 ASN A N 1
ATOM 846 C CA . ASN A 1 108 ? -13.836 4.345 15.616 1.00 96.88 108 ASN A CA 1
ATOM 847 C C . ASN A 1 108 ? -12.466 4.731 15.045 1.00 96.88 108 ASN A C 1
ATOM 849 O O . ASN A 1 108 ? -11.842 5.638 15.587 1.00 96.88 108 ASN A O 1
ATOM 853 N N . LEU A 1 109 ? -12.003 4.049 13.993 1.00 97.69 109 LEU A N 1
ATOM 854 C CA . LEU A 1 109 ? -10.689 4.284 13.414 1.00 97.69 109 LEU A CA 1
ATOM 855 C C . LEU A 1 109 ? -10.648 5.651 12.722 1.00 97.69 109 LEU A C 1
ATOM 857 O O . LEU A 1 109 ? -11.428 5.892 11.809 1.00 97.69 109 LEU A O 1
ATOM 861 N N . GLU A 1 110 ? -9.743 6.513 13.180 1.00 97.69 110 GLU A N 1
ATOM 862 C CA . GLU A 1 110 ? -9.519 7.896 12.735 1.00 97.69 110 GLU A CA 1
ATOM 863 C C . GLU A 1 110 ? -8.257 7.985 11.857 1.00 97.69 110 GLU A C 1
ATOM 865 O O . GLU A 1 110 ? -8.248 8.656 10.823 1.00 97.69 110 GLU A O 1
ATOM 870 N N . HIS A 1 111 ? -7.208 7.240 12.214 1.00 98.12 111 HIS A N 1
ATOM 871 C CA . HIS A 1 111 ? -5.927 7.229 11.513 1.00 98.12 111 HIS A CA 1
ATOM 872 C C . HIS A 1 111 ? -5.472 5.801 11.222 1.00 98.12 111 HIS A C 1
ATOM 874 O O . HIS A 1 111 ? -5.495 4.937 12.104 1.00 98.12 111 HIS A O 1
ATOM 880 N N . ALA A 1 112 ? -5.022 5.547 9.996 1.00 97.12 112 ALA A N 1
ATOM 881 C CA . ALA A 1 112 ? -4.539 4.227 9.630 1.00 97.12 112 ALA A CA 1
ATOM 882 C C . ALA A 1 112 ? -3.337 4.246 8.688 1.00 97.12 112 ALA A C 1
ATOM 884 O O . ALA A 1 112 ? -3.220 5.106 7.817 1.00 97.12 112 ALA A O 1
ATOM 885 N N . PHE A 1 113 ? -2.479 3.241 8.849 1.00 95.62 113 PHE A N 1
ATOM 886 C CA . PHE A 1 113 ? -1.452 2.870 7.884 1.00 95.62 113 PHE A CA 1
ATOM 887 C C . PHE A 1 113 ? -1.673 1.408 7.520 1.00 95.62 113 PHE A C 1
ATOM 889 O O . PHE A 1 113 ? -1.566 0.537 8.393 1.00 95.62 113 PHE A O 1
ATOM 896 N N . PHE A 1 114 ? -1.916 1.140 6.240 1.00 93.31 114 PHE A N 1
ATOM 897 C CA . PHE A 1 114 ? -2.062 -0.213 5.721 1.00 93.31 114 PHE A CA 1
ATOM 898 C C . PHE A 1 114 ? -1.234 -0.418 4.468 1.00 93.31 114 PHE A C 1
ATOM 900 O O . PHE A 1 114 ? -0.959 0.520 3.728 1.00 93.31 114 PHE A O 1
ATOM 907 N N . ALA A 1 115 ? -0.900 -1.676 4.221 1.00 91.56 115 ALA A N 1
ATOM 908 C CA . ALA A 1 115 ? -0.319 -2.097 2.967 1.00 91.56 115 ALA A CA 1
ATOM 909 C C . ALA A 1 115 ? -1.324 -2.929 2.170 1.00 91.56 115 ALA A C 1
ATOM 911 O O . ALA A 1 115 ? -2.055 -3.745 2.743 1.00 91.56 115 ALA A O 1
ATOM 912 N N . VAL A 1 116 ? -1.355 -2.704 0.863 1.00 92.69 116 VAL A N 1
ATOM 913 C CA . VAL A 1 116 ? -2.256 -3.357 -0.091 1.00 92.69 116 VAL A CA 1
ATOM 914 C C . VAL A 1 116 ? -1.401 -3.858 -1.244 1.00 92.69 116 VAL A C 1
ATOM 916 O O . VAL A 1 116 ? -0.610 -3.089 -1.782 1.00 92.69 116 VAL A O 1
ATOM 919 N N . ASP A 1 117 ? -1.546 -5.121 -1.637 1.00 91.25 117 ASP A N 1
ATOM 920 C CA . ASP A 1 117 ? -0.875 -5.611 -2.843 1.00 91.25 117 ASP A CA 1
ATOM 921 C C . ASP A 1 117 ? -1.490 -4.911 -4.068 1.00 91.25 117 ASP A C 1
ATOM 923 O O . ASP A 1 117 ? -2.700 -4.982 -4.279 1.00 91.25 117 ASP A O 1
ATOM 927 N N . ARG A 1 118 ? -0.666 -4.246 -4.887 1.00 92.62 118 ARG A N 1
ATOM 928 C CA . ARG A 1 118 ? -1.128 -3.667 -6.155 1.00 92.62 118 ARG A CA 1
ATOM 929 C C . ARG A 1 118 ? -1.314 -4.789 -7.176 1.00 92.62 118 ARG A C 1
ATOM 931 O O . ARG A 1 118 ? -0.384 -5.555 -7.452 1.00 92.62 118 ARG A O 1
ATOM 938 N N . THR A 1 119 ? -2.494 -4.877 -7.779 1.00 92.19 119 THR A N 1
ATOM 939 C CA . THR A 1 119 ? -2.872 -5.950 -8.711 1.00 92.19 119 THR A CA 1
ATOM 940 C C . THR A 1 119 ? -3.431 -5.395 -10.015 1.00 92.19 119 THR A C 1
ATOM 942 O O . THR A 1 119 ? -4.403 -5.899 -10.570 1.00 92.19 119 THR A O 1
ATOM 945 N N . LEU A 1 120 ? -2.777 -4.356 -10.544 1.00 90.62 120 LEU A N 1
ATOM 946 C CA . LEU A 1 120 ? -3.171 -3.651 -11.768 1.00 90.62 120 LEU A CA 1
ATOM 947 C C . LEU A 1 120 ? -4.593 -3.066 -11.703 1.00 90.62 120 LEU A C 1
ATOM 949 O O . LEU A 1 120 ? -5.183 -2.772 -12.738 1.00 90.62 120 LEU A O 1
ATO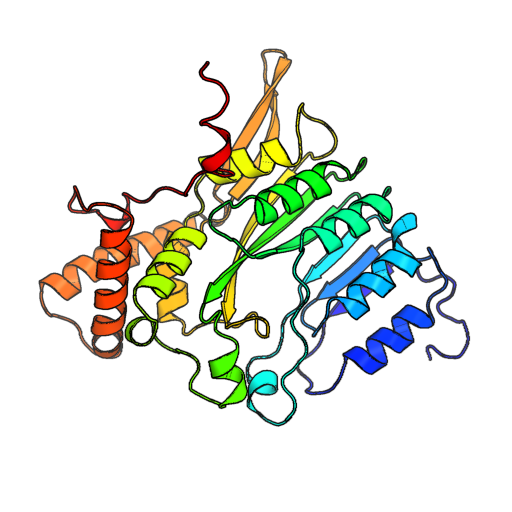M 953 N N . GLY A 1 121 ? -5.139 -2.854 -10.501 1.00 91.31 121 GLY A N 1
ATOM 954 C CA . GLY A 1 121 ? -6.483 -2.323 -10.318 1.00 91.31 121 GLY A CA 1
ATOM 955 C C . GLY A 1 121 ? -7.583 -3.345 -10.562 1.00 91.31 121 GLY A C 1
ATOM 956 O O . GLY A 1 121 ? -8.662 -2.949 -10.993 1.00 91.31 121 GLY A O 1
ATOM 957 N N . ASP A 1 122 ? -7.341 -4.632 -10.321 1.00 93.94 122 ASP A N 1
ATOM 958 C CA . ASP A 1 122 ? -8.382 -5.650 -10.448 1.00 93.94 122 ASP A CA 1
ATOM 959 C C . ASP A 1 122 ? -9.537 -5.477 -9.434 1.00 93.94 122 ASP A C 1
ATOM 961 O O . ASP A 1 122 ? -9.579 -4.566 -8.595 1.00 93.94 122 ASP A O 1
ATOM 965 N N . ALA A 1 123 ? -10.535 -6.355 -9.542 1.00 94.12 123 ALA A N 1
ATOM 966 C CA . ALA A 1 123 ? -11.726 -6.304 -8.704 1.00 94.12 123 ALA A CA 1
ATOM 967 C C . ALA A 1 123 ? -11.428 -6.516 -7.210 1.00 94.12 123 ALA A C 1
ATOM 969 O O . ALA A 1 123 ? -12.134 -5.938 -6.376 1.00 94.12 123 ALA A O 1
ATOM 970 N N . ASP A 1 124 ? -10.407 -7.303 -6.867 1.00 94.25 124 ASP A N 1
ATOM 971 C CA . ASP A 1 124 ? -10.049 -7.609 -5.483 1.00 94.25 124 ASP A CA 1
ATOM 972 C C . ASP A 1 124 ? -9.395 -6.394 -4.826 1.00 94.25 124 ASP A C 1
ATOM 974 O O . ASP A 1 124 ? -9.831 -5.955 -3.758 1.00 94.25 124 ASP A O 1
ATOM 978 N N . GLU A 1 125 ? -8.440 -5.762 -5.504 1.00 95.38 125 GLU A N 1
ATOM 979 C CA . GLU A 1 125 ? -7.827 -4.517 -5.045 1.00 95.38 125 GLU A CA 1
ATOM 980 C C . GLU A 1 125 ? -8.857 -3.387 -4.915 1.00 95.38 125 GLU A C 1
ATOM 982 O O . GLU A 1 125 ? -8.945 -2.732 -3.871 1.00 95.38 125 GLU A O 1
ATOM 987 N N . CYS A 1 126 ? -9.721 -3.205 -5.919 1.00 96.25 126 CYS A N 1
ATOM 988 C CA . CYS A 1 126 ? -10.827 -2.256 -5.813 1.00 96.25 126 CYS A CA 1
ATOM 989 C C . CYS A 1 126 ? -11.744 -2.572 -4.610 1.00 96.25 126 CYS A C 1
ATOM 991 O O . CYS A 1 126 ? -12.282 -1.659 -3.980 1.00 96.25 126 CYS A O 1
ATOM 993 N N . SER A 1 127 ? -11.964 -3.851 -4.286 1.00 96.19 127 SER A N 1
ATOM 994 C CA . SER A 1 127 ? -12.806 -4.260 -3.154 1.00 96.19 127 SER A CA 1
ATOM 995 C C . SER A 1 127 ? -12.184 -3.905 -1.807 1.00 96.19 127 SER A C 1
ATOM 997 O O . SER A 1 127 ? -12.918 -3.513 -0.899 1.00 96.19 127 SER A O 1
ATOM 999 N N . VAL A 1 128 ? -10.852 -3.937 -1.695 1.00 97.25 128 VAL A N 1
ATOM 1000 C CA . VAL A 1 128 ? -10.137 -3.432 -0.513 1.00 97.25 128 VAL A CA 1
ATOM 1001 C C . VAL A 1 128 ? -10.426 -1.947 -0.308 1.00 97.25 128 VAL A C 1
ATOM 1003 O O . VAL A 1 128 ? -10.835 -1.542 0.780 1.00 97.25 128 VAL A O 1
ATOM 1006 N N . TYR A 1 129 ? -10.299 -1.128 -1.354 1.00 97.00 129 TYR A N 1
ATOM 1007 C CA . TYR A 1 129 ? -10.576 0.310 -1.262 1.00 97.00 129 TYR A CA 1
ATOM 1008 C C . TYR A 1 129 ? -12.037 0.606 -0.893 1.00 97.00 129 TYR A C 1
ATOM 1010 O O . TYR A 1 129 ? -12.302 1.447 -0.033 1.00 97.00 129 TYR A O 1
ATOM 1018 N N . ARG A 1 130 ? -12.993 -0.131 -1.476 1.00 96.12 130 ARG A N 1
ATOM 1019 C CA . ARG A 1 130 ? -14.421 -0.026 -1.119 1.00 96.12 130 ARG A CA 1
ATOM 1020 C C . ARG A 1 130 ? -14.701 -0.467 0.318 1.00 96.12 130 ARG A C 1
ATOM 1022 O O . ARG A 1 130 ? -15.589 0.072 0.966 1.00 96.12 130 ARG A O 1
ATOM 1029 N N . ALA A 1 131 ? -13.974 -1.449 0.843 1.00 96.38 131 ALA A N 1
ATOM 1030 C CA . ALA A 1 131 ? -14.116 -1.834 2.241 1.00 96.38 131 ALA A CA 1
ATOM 1031 C C . ALA A 1 131 ? -13.587 -0.733 3.176 1.00 96.38 131 ALA A C 1
ATOM 1033 O O . ALA A 1 131 ? -14.235 -0.419 4.173 1.00 96.38 131 ALA A O 1
ATOM 1034 N N . LEU A 1 132 ? -12.474 -0.082 2.823 1.00 96.00 132 LEU A N 1
ATOM 1035 C CA . LEU A 1 132 ? -11.941 1.056 3.579 1.00 96.00 132 LEU A CA 1
ATOM 1036 C C . LEU A 1 132 ? -12.898 2.257 3.591 1.00 96.00 132 LEU A C 1
ATOM 1038 O O . LEU A 1 132 ? -12.997 2.931 4.614 1.00 96.00 132 LEU A O 1
ATOM 1042 N N . SER A 1 133 ? -13.667 2.477 2.518 1.00 95.19 133 SER A N 1
ATOM 1043 C CA . SER A 1 133 ? -14.676 3.548 2.461 1.00 95.19 133 SER A CA 1
ATOM 1044 C C . SER A 1 133 ? -15.815 3.379 3.472 1.00 95.19 133 SER A C 1
ATOM 1046 O O . SER A 1 133 ? -16.561 4.318 3.743 1.00 95.19 133 SER A O 1
ATOM 1048 N N . ARG A 1 134 ? -15.982 2.175 4.031 1.00 95.00 134 ARG A N 1
ATOM 1049 C CA . ARG A 1 134 ? -17.007 1.875 5.038 1.00 95.00 134 ARG A CA 1
ATOM 1050 C C . ARG A 1 134 ? -16.580 2.254 6.456 1.00 95.00 134 ARG A C 1
ATOM 1052 O O . ARG A 1 134 ? -17.390 2.115 7.370 1.00 95.00 134 ARG A O 1
ATOM 1059 N N . LEU A 1 135 ? -15.343 2.714 6.661 1.00 95.12 135 LEU A N 1
ATOM 1060 C CA . LEU A 1 135 ? -14.853 3.166 7.962 1.00 95.12 135 LEU A CA 1
ATOM 1061 C C . LEU A 1 135 ? -15.377 4.585 8.248 1.00 95.12 135 LEU A C 1
ATOM 1063 O O . LEU A 1 135 ? -14.885 5.554 7.673 1.00 95.12 135 LEU A O 1
ATOM 1067 N N . PRO A 1 136 ? -16.356 4.752 9.156 1.00 93.38 136 PRO A N 1
ATOM 1068 C CA . PRO A 1 136 ? -17.162 5.973 9.219 1.00 93.38 136 PRO A CA 1
ATOM 1069 C C . PRO A 1 136 ? -16.431 7.177 9.824 1.00 93.38 136 PRO A C 1
ATOM 1071 O O . PRO A 1 136 ? -16.936 8.295 9.758 1.00 93.38 136 PRO A O 1
ATOM 1074 N N . ARG A 1 137 ? -15.283 6.952 10.470 1.00 95.56 137 ARG A N 1
ATOM 1075 C CA . ARG A 1 137 ? -14.491 7.987 11.144 1.00 95.56 137 ARG A CA 1
ATOM 1076 C C . ARG A 1 137 ? -13.082 8.126 10.594 1.00 95.56 137 ARG A C 1
ATOM 1078 O O . ARG A 1 137 ? -12.313 8.879 11.170 1.00 95.56 137 ARG A O 1
ATOM 1085 N N . LEU A 1 138 ? -12.738 7.411 9.525 1.00 96.38 138 LEU A N 1
ATOM 1086 C CA . LEU A 1 138 ? -11.380 7.431 9.004 1.00 96.38 138 LEU A CA 1
ATOM 1087 C C . LEU A 1 138 ? -11.093 8.811 8.415 1.00 96.38 138 LEU A C 1
ATOM 1089 O O . LEU A 1 138 ? -11.675 9.162 7.399 1.00 96.38 138 LEU A O 1
ATOM 1093 N N . GLU A 1 139 ? -10.204 9.575 9.044 1.00 95.75 139 GLU A N 1
ATOM 1094 C CA . GLU A 1 139 ? -9.836 10.937 8.648 1.00 95.75 139 GLU A CA 1
ATOM 1095 C C . GLU A 1 139 ? -8.525 10.955 7.863 1.00 95.75 139 GLU A C 1
ATOM 1097 O O . GLU A 1 139 ? -8.387 11.694 6.889 1.00 95.75 139 GLU A O 1
ATOM 1102 N N . THR A 1 140 ? -7.547 10.146 8.277 1.00 97.31 140 THR A N 1
ATOM 1103 C CA . THR A 1 140 ? -6.244 10.047 7.610 1.00 97.31 140 THR A CA 1
ATOM 1104 C C . THR A 1 140 ? -5.902 8.601 7.309 1.00 97.31 140 THR A C 1
ATOM 1106 O O . THR A 1 140 ? -5.890 7.754 8.202 1.00 97.31 140 THR A O 1
ATOM 1109 N N . LEU A 1 141 ? -5.547 8.340 6.059 1.00 97.44 141 LEU A N 1
ATOM 1110 C CA . LEU A 1 141 ? -5.102 7.036 5.604 1.00 97.44 141 LEU A CA 1
ATOM 1111 C C . LEU A 1 141 ? -3.756 7.172 4.902 1.00 97.44 141 LEU A C 1
ATOM 1113 O O . LEU A 1 141 ? -3.586 8.015 4.023 1.00 97.44 141 LEU A O 1
ATOM 1117 N N . HIS A 1 142 ? -2.813 6.319 5.274 1.00 97.06 142 HIS A N 1
ATOM 1118 C CA . HIS A 1 142 ? -1.625 6.058 4.485 1.00 97.06 142 HIS A CA 1
ATOM 1119 C C . HIS A 1 142 ? -1.727 4.649 3.895 1.00 97.06 142 HIS A C 1
ATOM 1121 O O . HIS A 1 142 ? -1.907 3.676 4.633 1.00 97.06 142 HIS A O 1
ATOM 1127 N N . LEU A 1 143 ? -1.648 4.559 2.570 1.00 95.94 143 LEU A N 1
ATOM 1128 C CA . LEU A 1 143 ? -1.604 3.307 1.832 1.00 95.94 143 LEU A CA 1
ATOM 1129 C C . LEU A 1 143 ? -0.210 3.095 1.266 1.00 95.94 143 LEU A C 1
ATOM 1131 O O . LEU A 1 143 ? 0.265 3.886 0.458 1.00 95.94 143 LEU A O 1
ATOM 1135 N N . GLU A 1 144 ? 0.395 1.986 1.653 1.00 93.00 144 GLU A N 1
ATOM 1136 C CA . GLU A 1 144 ? 1.582 1.458 1.004 1.00 93.00 144 GLU A CA 1
ATOM 1137 C C . GLU A 1 144 ? 1.141 0.447 -0.062 1.00 93.00 144 GLU A C 1
ATOM 1139 O O . GLU A 1 144 ? 0.565 -0.595 0.260 1.00 93.00 144 GLU A O 1
ATOM 1144 N N . LEU A 1 145 ? 1.365 0.752 -1.337 1.00 93.38 145 LEU A N 1
ATOM 1145 C CA . LEU A 1 145 ? 1.056 -0.158 -2.435 1.00 93.38 145 LEU A CA 1
ATOM 1146 C C . LEU A 1 145 ? 2.233 -1.115 -2.643 1.00 93.38 145 LEU A C 1
ATOM 1148 O O . LEU A 1 145 ? 3.293 -0.727 -3.136 1.00 93.38 145 LEU A O 1
ATOM 1152 N N . ASP A 1 146 ? 2.051 -2.370 -2.247 1.00 89.44 146 ASP A N 1
ATOM 1153 C CA . ASP A 1 146 ? 3.062 -3.413 -2.359 1.00 89.44 146 ASP A CA 1
ATOM 1154 C C . ASP A 1 146 ? 3.143 -3.916 -3.808 1.00 89.44 146 ASP A C 1
ATOM 1156 O O . ASP A 1 146 ? 2.248 -4.589 -4.330 1.00 89.44 146 ASP A O 1
ATOM 1160 N N . VAL A 1 147 ? 4.267 -3.624 -4.455 1.00 88.31 147 VAL A N 1
ATOM 1161 C CA . VAL A 1 147 ? 4.644 -4.159 -5.760 1.00 88.31 147 VAL A CA 1
ATOM 1162 C C . VAL A 1 147 ? 5.349 -5.489 -5.530 1.00 88.31 147 VAL A C 1
ATOM 1164 O O . VAL A 1 147 ? 6.511 -5.541 -5.123 1.00 88.31 147 VAL A O 1
ATOM 1167 N N . THR A 1 148 ? 4.625 -6.581 -5.768 1.00 82.62 148 THR A N 1
ATOM 1168 C CA . THR A 1 148 ? 5.171 -7.928 -5.576 1.00 82.62 148 THR A CA 1
ATOM 1169 C C . THR A 1 148 ? 5.914 -8.408 -6.816 1.00 82.62 148 THR A C 1
ATOM 1171 O O . THR A 1 148 ? 5.333 -8.512 -7.897 1.00 82.62 148 THR A O 1
ATOM 1174 N N . VAL A 1 149 ? 7.176 -8.779 -6.628 1.00 77.38 149 VAL A N 1
ATOM 1175 C CA . VAL A 1 149 ? 7.998 -9.525 -7.588 1.00 77.38 149 VAL A CA 1
ATOM 1176 C C . VAL A 1 149 ? 8.131 -10.965 -7.080 1.00 77.38 149 VAL A C 1
ATOM 1178 O O . VAL A 1 149 ? 8.176 -11.166 -5.867 1.00 77.38 149 VAL A O 1
ATOM 1181 N N . GLN A 1 150 ? 8.175 -11.968 -7.968 1.00 69.25 150 GLN A N 1
ATOM 1182 C CA . GLN A 1 150 ? 8.220 -13.403 -7.616 1.00 69.25 150 GLN A CA 1
ATOM 1183 C C . GLN A 1 150 ? 6.972 -13.894 -6.872 1.00 69.25 150 GLN A C 1
ATOM 1185 O O . GLN A 1 150 ? 7.024 -14.333 -5.721 1.00 69.25 150 GLN A O 1
ATOM 1190 N N . ARG A 1 151 ? 5.818 -13.855 -7.546 1.00 58.56 151 ARG A N 1
ATOM 1191 C CA . ARG A 1 151 ? 4.568 -14.409 -6.994 1.00 58.56 151 ARG A CA 1
ATOM 1192 C C . ARG A 1 151 ? 4.540 -15.937 -6.933 1.00 58.56 151 ARG A C 1
ATOM 1194 O O . ARG A 1 151 ? 3.674 -16.480 -6.258 1.00 58.56 151 ARG A O 1
ATOM 1201 N N . ASN A 1 152 ? 5.424 -16.628 -7.649 1.00 57.78 152 ASN A N 1
ATOM 1202 C CA . ASN A 1 152 ? 5.326 -18.076 -7.784 1.00 57.78 152 ASN A CA 1
ATOM 1203 C C . ASN A 1 152 ? 5.811 -18.781 -6.503 1.00 57.78 152 ASN A C 1
ATOM 1205 O O . ASN A 1 152 ? 6.998 -18.764 -6.174 1.00 57.78 152 ASN A O 1
ATOM 1209 N N . GLU A 1 153 ? 4.874 -19.406 -5.789 1.00 55.16 153 GLU A N 1
ATOM 1210 C CA . GLU A 1 153 ? 5.086 -20.087 -4.502 1.00 55.16 153 GLU A CA 1
ATOM 1211 C C . GLU A 1 153 ? 6.140 -21.203 -4.595 1.00 55.16 153 GLU A C 1
ATOM 1213 O O . GLU A 1 153 ? 6.906 -21.420 -3.658 1.00 55.16 153 GLU A O 1
ATOM 1218 N N . HIS A 1 154 ? 6.259 -21.832 -5.768 1.00 52.88 154 HIS A N 1
ATOM 1219 C CA . HIS A 1 154 ? 7.177 -22.944 -6.020 1.00 52.88 154 HIS A CA 1
ATOM 1220 C C . HIS A 1 154 ? 8.667 -22.574 -5.915 1.00 52.88 154 HIS A C 1
ATOM 1222 O O . HIS A 1 154 ? 9.490 -23.440 -5.621 1.00 52.88 154 HIS A O 1
ATOM 1228 N N . PHE A 1 155 ? 9.037 -21.304 -6.127 1.00 52.81 155 PHE A N 1
ATOM 1229 C CA . PHE A 1 155 ? 10.437 -20.874 -5.993 1.00 52.81 155 PHE A CA 1
ATOM 1230 C C . PHE A 1 155 ? 10.895 -20.856 -4.531 1.00 52.81 155 PHE A C 1
ATOM 1232 O O . PHE A 1 155 ? 12.050 -21.167 -4.238 1.00 52.81 155 PHE A O 1
ATOM 1239 N N . TRP A 1 156 ? 9.970 -20.579 -3.609 1.00 51.78 156 TRP A N 1
ATOM 1240 C CA . TRP A 1 156 ? 10.238 -20.538 -2.173 1.00 51.78 156 TRP A CA 1
ATOM 1241 C C . TRP A 1 156 ? 10.354 -21.937 -1.564 1.00 51.78 156 TRP A C 1
ATOM 1243 O O . TRP A 1 156 ? 11.150 -22.146 -0.652 1.00 51.78 156 TRP A O 1
ATOM 1253 N N . GLU A 1 157 ? 9.616 -22.911 -2.102 1.00 53.00 157 GLU A N 1
ATOM 1254 C CA . GLU A 1 157 ? 9.682 -24.316 -1.672 1.00 53.00 157 GLU A CA 1
ATOM 1255 C C . GLU A 1 157 ? 11.013 -24.989 -2.040 1.00 53.00 157 GLU A C 1
ATOM 1257 O O . GLU A 1 157 ? 11.444 -25.922 -1.362 1.00 53.00 157 GLU A O 1
ATOM 1262 N N . GLN A 1 158 ? 11.684 -24.511 -3.093 1.00 50.69 158 GLN A N 1
ATOM 1263 C CA . GLN A 1 158 ? 12.920 -25.109 -3.609 1.00 50.69 158 GLN A CA 1
ATOM 1264 C C . GLN A 1 158 ? 14.198 -24.390 -3.150 1.00 50.69 158 GLN A C 1
ATOM 1266 O O . GLN A 1 158 ? 15.294 -24.812 -3.516 1.00 50.69 158 GLN A O 1
ATOM 1271 N N . GLY A 1 159 ? 14.085 -23.327 -2.343 1.00 49.22 159 GLY A N 1
ATOM 1272 C CA . GLY A 1 159 ? 15.241 -22.549 -1.880 1.00 49.22 159 GLY A CA 1
ATOM 1273 C C . GLY A 1 159 ? 16.015 -21.866 -3.016 1.00 49.22 159 GLY A C 1
ATOM 1274 O O . GLY A 1 159 ? 17.219 -21.649 -2.887 1.00 49.22 159 GLY A O 1
ATOM 1275 N N . ILE A 1 160 ? 15.344 -21.579 -4.137 1.00 49.81 160 ILE A N 1
ATOM 1276 C CA . ILE A 1 160 ? 15.959 -21.005 -5.337 1.00 49.81 160 ILE A CA 1
ATOM 1277 C C . ILE A 1 160 ? 16.044 -19.480 -5.211 1.00 49.81 160 ILE A C 1
ATOM 1279 O O . ILE A 1 160 ? 15.193 -18.840 -4.597 1.00 49.81 160 ILE A O 1
ATOM 1283 N N . GLU A 1 161 ? 17.125 -18.944 -5.783 1.00 52.12 161 GLU A N 1
ATOM 1284 C CA . GLU A 1 161 ? 17.567 -17.551 -5.806 1.00 52.12 161 GLU A CA 1
ATOM 1285 C C . GLU A 1 161 ? 16.430 -16.527 -5.846 1.00 52.12 161 GLU A C 1
ATOM 1287 O O . GLU A 1 161 ? 15.627 -16.471 -6.776 1.00 52.12 161 GLU A O 1
ATOM 1292 N N . VAL A 1 162 ? 16.449 -15.628 -4.864 1.00 56.00 162 VAL A N 1
ATOM 1293 C CA . VAL A 1 162 ? 15.823 -14.315 -5.004 1.00 56.00 162 VAL A CA 1
ATOM 1294 C C . VAL A 1 162 ? 16.378 -13.713 -6.280 1.00 56.00 162 VAL A C 1
ATOM 1296 O O . VAL A 1 162 ? 17.597 -13.578 -6.383 1.00 56.00 162 VAL A O 1
ATOM 1299 N N . TYR A 1 163 ? 15.525 -13.335 -7.233 1.00 59.09 163 TYR A N 1
ATOM 1300 C CA . TYR A 1 163 ? 15.969 -12.462 -8.314 1.00 59.09 163 TYR A CA 1
ATOM 1301 C C . TYR A 1 163 ? 16.431 -11.155 -7.673 1.00 59.09 163 TYR A C 1
ATOM 1303 O O . TYR A 1 163 ? 15.646 -10.271 -7.335 1.00 59.09 163 TYR A O 1
ATOM 1311 N N . ASP A 1 164 ? 17.731 -11.083 -7.438 1.00 62.66 164 ASP A N 1
ATOM 1312 C CA . ASP A 1 164 ? 18.443 -9.911 -6.969 1.00 62.66 164 ASP A CA 1
ATOM 1313 C C . ASP A 1 164 ? 18.522 -8.861 -8.082 1.00 62.66 164 ASP A C 1
ATOM 1315 O O . ASP A 1 164 ? 18.774 -7.686 -7.812 1.00 62.66 164 ASP A O 1
ATOM 1319 N N . ARG A 1 165 ? 18.275 -9.273 -9.331 1.00 71.81 165 ARG A N 1
ATOM 1320 C CA . ARG A 1 165 ? 18.462 -8.463 -10.525 1.00 71.81 165 ARG A CA 1
ATOM 1321 C C . ARG A 1 165 ? 17.304 -8.573 -11.523 1.00 71.81 165 ARG A C 1
ATOM 1323 O O . ARG A 1 165 ? 16.820 -9.680 -11.771 1.00 71.81 165 ARG A O 1
ATOM 1330 N N . PRO A 1 166 ? 16.903 -7.451 -12.153 1.00 76.12 166 PRO A N 1
ATOM 1331 C CA . PRO A 1 166 ? 15.833 -7.396 -13.150 1.00 76.12 166 PRO A CA 1
ATOM 1332 C C . PRO A 1 166 ? 15.942 -8.417 -14.276 1.00 76.12 166 PRO A C 1
ATOM 1334 O O . PRO A 1 166 ? 14.942 -9.036 -14.619 1.00 76.12 166 PRO A O 1
ATOM 1337 N N . ARG A 1 167 ? 17.149 -8.655 -14.806 1.00 79.56 167 ARG A N 1
ATOM 1338 C CA . ARG A 1 167 ? 17.370 -9.594 -15.919 1.00 79.56 167 ARG A CA 1
ATOM 1339 C C . ARG A 1 167 ? 17.008 -11.045 -15.609 1.00 79.56 167 ARG A C 1
ATOM 1341 O O . ARG A 1 167 ? 16.833 -11.838 -16.527 1.00 79.56 167 ARG A O 1
ATOM 1348 N N . ASN A 1 168 ? 16.949 -11.398 -14.325 1.00 79.31 168 ASN A N 1
ATOM 1349 C CA . ASN A 1 168 ? 16.607 -12.746 -13.889 1.00 79.31 168 ASN A CA 1
ATOM 1350 C C . ASN A 1 168 ? 15.087 -12.911 -13.707 1.00 79.31 168 ASN A C 1
ATOM 1352 O O . ASN A 1 168 ? 14.600 -14.035 -13.624 1.00 79.31 168 ASN A O 1
ATOM 1356 N N . ILE A 1 169 ? 14.328 -11.810 -13.668 1.00 80.44 169 ILE A N 1
ATOM 1357 C CA . ILE A 1 169 ? 12.871 -11.830 -13.536 1.00 80.44 169 ILE A CA 1
ATOM 1358 C C . ILE A 1 169 ? 12.261 -12.157 -14.908 1.00 80.44 169 ILE A C 1
ATOM 1360 O O . ILE A 1 169 ? 12.600 -11.500 -15.894 1.00 80.44 169 ILE A O 1
ATOM 1364 N N . PRO A 1 170 ? 11.321 -13.117 -15.006 1.00 86.50 170 PRO A N 1
ATOM 1365 C CA . PRO A 1 170 ? 10.593 -13.353 -16.246 1.00 86.50 170 PRO A CA 1
ATOM 1366 C C . PRO A 1 170 ? 9.946 -12.068 -16.773 1.00 86.50 170 PRO A C 1
ATOM 1368 O O . PRO A 1 170 ? 9.290 -11.346 -16.022 1.00 86.50 170 PRO A O 1
ATOM 1371 N N . GLN A 1 171 ? 10.058 -11.820 -18.078 1.00 86.56 171 GLN A N 1
ATOM 1372 C CA . GLN A 1 171 ? 9.616 -10.575 -18.718 1.00 86.56 171 GLN A CA 1
ATOM 1373 C C . GLN A 1 171 ? 8.188 -10.148 -18.340 1.00 86.56 171 GLN A C 1
ATOM 1375 O O . GLN A 1 171 ? 7.935 -8.983 -18.036 1.00 86.56 171 GLN A O 1
ATOM 1380 N N . ALA A 1 172 ? 7.248 -11.095 -18.306 1.00 87.88 172 ALA A N 1
ATOM 1381 C CA . ALA A 1 172 ? 5.859 -10.824 -17.938 1.00 87.88 172 ALA A CA 1
ATOM 1382 C C . ALA A 1 172 ? 5.692 -10.427 -16.456 1.00 87.88 172 ALA A C 1
ATOM 1384 O O . ALA A 1 172 ? 4.807 -9.641 -16.118 1.00 87.88 172 ALA A O 1
ATOM 1385 N N . GLU A 1 173 ? 6.523 -10.960 -15.555 1.00 85.56 173 GLU A N 1
ATOM 1386 C CA . GLU A 1 173 ? 6.532 -10.555 -14.145 1.00 85.56 173 GLU A CA 1
ATOM 1387 C C . GLU A 1 173 ? 7.167 -9.179 -13.962 1.00 85.56 173 GLU A C 1
ATOM 1389 O O . GLU A 1 173 ? 6.628 -8.366 -13.213 1.00 85.56 173 GLU A O 1
ATOM 1394 N N . LEU A 1 174 ? 8.256 -8.895 -14.682 1.00 86.88 174 LEU A N 1
ATOM 1395 C CA . LEU A 1 174 ? 8.904 -7.586 -14.669 1.00 86.88 174 LEU A CA 1
ATOM 1396 C C . LEU A 1 174 ? 7.961 -6.500 -15.201 1.00 86.88 174 LEU A C 1
ATOM 1398 O O . LEU A 1 174 ? 7.753 -5.489 -14.534 1.00 86.88 174 LEU A O 1
ATOM 1402 N N . SER A 1 175 ? 7.308 -6.748 -16.338 1.00 90.69 175 SER A N 1
ATOM 1403 C CA . SER A 1 175 ? 6.340 -5.816 -16.933 1.00 90.69 175 SER A CA 1
ATOM 1404 C C . SER A 1 175 ? 5.156 -5.561 -15.993 1.00 90.69 175 SER A C 1
ATOM 1406 O O . SER A 1 175 ? 4.727 -4.423 -15.794 1.00 90.69 175 SER A O 1
ATOM 1408 N N . ARG A 1 176 ? 4.669 -6.607 -15.312 1.00 90.25 176 ARG A N 1
ATOM 1409 C CA . ARG A 1 176 ? 3.638 -6.465 -14.274 1.00 90.25 176 ARG A CA 1
ATOM 1410 C C . ARG A 1 176 ? 4.126 -5.633 -13.087 1.00 90.25 176 ARG A C 1
ATOM 1412 O O . ARG A 1 176 ? 3.380 -4.783 -12.611 1.00 90.25 176 ARG A O 1
ATOM 1419 N N . ALA A 1 177 ? 5.346 -5.863 -12.606 1.00 88.75 177 ALA A N 1
ATOM 1420 C CA . ALA A 1 177 ? 5.916 -5.113 -11.490 1.00 88.75 177 ALA A CA 1
ATOM 1421 C C . ALA A 1 177 ? 6.065 -3.623 -11.829 1.00 88.75 177 ALA A C 1
ATOM 1423 O O . ALA A 1 177 ? 5.655 -2.778 -11.039 1.00 88.75 177 ALA A O 1
ATOM 1424 N N . ILE A 1 178 ? 6.560 -3.303 -13.028 1.00 90.56 178 ILE A N 1
ATOM 1425 C CA . ILE A 1 178 ? 6.660 -1.926 -13.532 1.00 90.56 178 ILE A CA 1
ATOM 1426 C C . ILE A 1 178 ? 5.272 -1.281 -13.629 1.00 90.56 178 ILE A C 1
ATOM 1428 O O . ILE A 1 178 ? 5.065 -0.179 -13.124 1.00 90.56 178 ILE A O 1
ATOM 1432 N N . SER A 1 179 ? 4.299 -1.987 -14.211 1.00 92.88 179 SER A N 1
ATOM 1433 C CA . SER A 1 179 ? 2.911 -1.511 -14.318 1.00 92.88 179 SER A CA 1
ATOM 1434 C C . SER A 1 179 ? 2.282 -1.236 -12.947 1.00 92.88 179 SER A C 1
ATOM 1436 O O . SER A 1 179 ? 1.564 -0.256 -12.775 1.00 92.88 179 SER A O 1
ATOM 1438 N N . ASN A 1 180 ? 2.556 -2.093 -11.961 1.00 93.06 180 ASN A N 1
ATOM 1439 C CA . ASN A 1 180 ? 2.083 -1.927 -10.589 1.00 93.06 180 ASN A CA 1
ATOM 1440 C C . ASN A 1 180 ? 2.787 -0.779 -9.852 1.00 93.06 180 ASN A C 1
ATOM 1442 O O . ASN A 1 180 ? 2.162 -0.115 -9.029 1.00 93.06 180 ASN A O 1
ATOM 1446 N N . ALA A 1 181 ? 4.070 -0.547 -10.134 1.00 91.44 181 ALA A N 1
ATOM 1447 C CA . ALA A 1 181 ? 4.829 0.549 -9.545 1.00 91.44 181 ALA A CA 1
ATOM 1448 C C . ALA A 1 181 ? 4.427 1.917 -10.107 1.00 91.44 181 ALA A C 1
ATOM 1450 O O . ALA A 1 181 ? 4.601 2.912 -9.416 1.00 91.44 181 ALA A O 1
ATOM 1451 N N . ALA A 1 182 ? 3.898 1.976 -11.332 1.00 93.25 182 ALA A N 1
ATOM 1452 C CA . ALA A 1 182 ? 3.480 3.212 -11.983 1.00 93.25 182 ALA A CA 1
ATOM 1453 C C . ALA A 1 182 ? 2.250 3.835 -11.309 1.00 93.25 182 ALA A C 1
ATOM 1455 O O . ALA A 1 182 ? 1.101 3.497 -11.611 1.00 93.25 182 ALA A O 1
ATOM 1456 N N . VAL A 1 183 ? 2.504 4.796 -10.421 1.00 93.81 183 VAL A N 1
ATOM 1457 C CA . VAL A 1 183 ? 1.475 5.555 -9.707 1.00 93.81 183 VAL A CA 1
ATOM 1458 C C . VAL A 1 183 ? 1.568 7.022 -10.107 1.00 93.81 183 VAL A C 1
ATOM 1460 O O . VAL A 1 183 ? 2.525 7.714 -9.773 1.00 93.81 183 VAL A O 1
ATOM 1463 N N . ASP A 1 184 ? 0.557 7.516 -10.817 1.00 93.94 184 ASP A N 1
ATOM 1464 C CA . ASP A 1 184 ? 0.429 8.932 -11.170 1.00 93.94 184 ASP A CA 1
ATOM 1465 C C . ASP A 1 184 ? -0.700 9.620 -10.377 1.00 93.94 184 ASP A C 1
ATOM 1467 O O . ASP A 1 184 ? -1.444 8.998 -9.610 1.00 93.94 184 ASP A O 1
ATOM 1471 N N . ALA A 1 185 ? -0.850 10.930 -10.594 1.00 94.31 185 ALA A N 1
ATOM 1472 C CA . ALA A 1 185 ? -1.892 11.740 -9.969 1.00 94.31 185 ALA A CA 1
ATOM 1473 C C . ALA A 1 185 ? -3.315 11.231 -10.256 1.00 94.31 185 ALA A C 1
ATOM 1475 O O . ALA A 1 185 ? -4.210 11.407 -9.426 1.00 94.31 185 ALA A O 1
ATOM 1476 N N . SER A 1 186 ? -3.546 10.637 -11.430 1.00 95.25 186 SER A N 1
ATOM 1477 C CA . SER A 1 186 ? -4.858 10.139 -11.848 1.00 95.25 186 SER A CA 1
ATOM 1478 C C . SER A 1 186 ? -5.224 8.871 -11.085 1.00 95.25 186 SER A C 1
ATOM 1480 O O . SER A 1 186 ? -6.343 8.783 -10.577 1.00 95.25 186 SER A O 1
ATOM 1482 N N . LEU A 1 187 ? -4.287 7.931 -10.918 1.00 95.94 187 LEU A N 1
ATOM 1483 C CA . LEU A 1 187 ? -4.496 6.755 -10.069 1.00 95.94 187 LEU A CA 1
ATOM 1484 C C . LEU A 1 187 ? -4.676 7.154 -8.605 1.00 95.94 187 LEU A C 1
ATOM 1486 O O . LEU A 1 187 ? -5.617 6.686 -7.966 1.00 95.94 187 LEU A O 1
ATOM 1490 N N . ALA A 1 188 ? -3.846 8.063 -8.088 1.00 96.25 188 ALA A N 1
ATOM 1491 C CA . ALA A 1 188 ? -3.990 8.550 -6.718 1.00 96.25 188 ALA A CA 1
ATOM 1492 C C . ALA A 1 188 ? -5.381 9.164 -6.475 1.00 96.25 188 ALA A C 1
ATOM 1494 O O . ALA A 1 188 ? -6.047 8.840 -5.488 1.00 96.25 188 ALA A O 1
ATOM 1495 N N . ARG A 1 189 ? -5.869 9.973 -7.430 1.00 95.31 189 ARG A N 1
ATOM 1496 C CA . ARG A 1 189 ? -7.236 10.513 -7.427 1.00 95.31 189 ARG A CA 1
ATOM 1497 C C . ARG A 1 189 ? -8.290 9.412 -7.442 1.00 95.31 189 ARG A C 1
ATOM 1499 O O . ARG A 1 189 ? -9.268 9.499 -6.706 1.00 95.31 189 ARG A O 1
ATOM 1506 N N . ALA A 1 190 ? -8.121 8.408 -8.299 1.00 95.44 190 ALA A N 1
ATOM 1507 C CA . ALA A 1 190 ? -9.078 7.320 -8.446 1.00 95.44 190 ALA A CA 1
ATOM 1508 C C . ALA A 1 190 ? -9.199 6.505 -7.148 1.00 95.44 190 ALA A C 1
ATOM 1510 O O . ALA A 1 190 ? -10.314 6.284 -6.681 1.00 95.44 190 ALA A O 1
ATOM 1511 N N . ILE A 1 191 ? -8.072 6.147 -6.520 1.00 96.38 191 ILE A N 1
ATOM 1512 C CA . ILE A 1 191 ? -8.050 5.465 -5.215 1.00 96.38 191 ILE A CA 1
ATOM 1513 C C . ILE A 1 191 ? -8.742 6.334 -4.159 1.00 96.38 191 ILE A C 1
ATOM 1515 O O . ILE A 1 191 ? -9.632 5.858 -3.453 1.00 96.38 191 ILE A O 1
ATOM 1519 N N . PHE A 1 192 ? -8.391 7.623 -4.086 1.00 95.75 192 PHE A N 1
ATOM 1520 C CA . PHE A 1 192 ? -9.002 8.558 -3.141 1.00 95.75 192 PHE A CA 1
ATOM 1521 C C . PHE A 1 192 ? -10.524 8.636 -3.290 1.00 95.75 192 PHE A C 1
ATOM 1523 O O . PHE A 1 192 ? -11.243 8.559 -2.297 1.00 95.75 192 PHE A O 1
ATOM 1530 N N . ASN A 1 193 ? -11.020 8.719 -4.525 1.00 93.19 193 ASN A N 1
ATOM 1531 C CA . ASN A 1 193 ? -12.450 8.799 -4.812 1.00 93.19 193 ASN A CA 1
ATOM 1532 C C . ASN A 1 193 ? -13.207 7.508 -4.465 1.00 93.19 193 ASN A C 1
ATOM 1534 O O . ASN A 1 193 ? -14.370 7.586 -4.075 1.00 93.19 193 ASN A O 1
ATOM 1538 N N . ILE A 1 194 ? -12.575 6.332 -4.588 1.00 95.12 194 ILE A N 1
ATOM 1539 C CA . ILE A 1 194 ? -13.193 5.065 -4.161 1.00 95.12 194 ILE A CA 1
ATOM 1540 C C . ILE A 1 194 ? -13.302 5.003 -2.634 1.00 95.12 194 ILE A C 1
ATOM 1542 O O . ILE A 1 194 ? -14.315 4.537 -2.119 1.00 95.12 194 ILE A O 1
ATOM 1546 N N . ILE A 1 195 ? -12.278 5.467 -1.909 1.00 95.44 195 ILE A N 1
ATOM 1547 C CA . ILE A 1 195 ? -12.246 5.408 -0.439 1.00 95.44 195 ILE A CA 1
ATOM 1548 C C . ILE A 1 195 ? -13.096 6.522 0.190 1.00 95.44 195 ILE A C 1
ATOM 1550 O O . ILE A 1 195 ? -13.708 6.311 1.232 1.00 95.44 195 ILE A O 1
ATOM 1554 N N . SER A 1 196 ? -13.171 7.698 -0.431 1.00 92.69 196 SER A N 1
ATOM 1555 C CA . SER A 1 196 ? -13.958 8.842 0.046 1.00 92.69 196 SER A CA 1
ATOM 1556 C C . SER A 1 196 ? -14.994 9.280 -0.991 1.00 92.69 196 SER A C 1
ATOM 1558 O O . SER A 1 196 ? -14.923 10.397 -1.521 1.00 92.69 196 SER A O 1
ATOM 1560 N N . PRO A 1 197 ? -15.980 8.422 -1.309 1.00 86.19 197 PRO A N 1
ATOM 1561 C CA . PRO A 1 197 ? -17.048 8.825 -2.202 1.00 86.19 197 PRO A CA 1
ATOM 1562 C C . PRO A 1 197 ? -17.826 9.979 -1.557 1.00 86.19 197 PRO A C 1
ATOM 1564 O O . PRO A 1 197 ? -18.095 9.984 -0.354 1.00 86.19 197 PRO A O 1
ATOM 1567 N N . HIS A 1 198 ? -18.190 10.976 -2.362 1.00 78.88 198 HIS A N 1
ATOM 1568 C CA . HIS A 1 198 ? -19.022 12.107 -1.933 1.00 78.88 198 HIS A CA 1
ATOM 1569 C C . HIS A 1 198 ? -18.484 12.896 -0.722 1.00 78.88 198 HIS A C 1
ATOM 1571 O O . HIS A 1 198 ? -19.274 13.457 0.037 1.00 78.88 198 HIS A O 1
ATOM 1577 N N . HIS A 1 199 ? -17.158 12.976 -0.551 1.00 73.81 199 HIS A N 1
ATOM 1578 C CA . HIS A 1 199 ? -16.508 13.781 0.499 1.00 73.81 199 HIS A CA 1
ATOM 1579 C C . HIS A 1 199 ? -16.807 13.317 1.932 1.00 73.81 199 HIS A C 1
ATOM 1581 O O . HIS A 1 199 ? -16.784 14.120 2.866 1.00 73.81 199 HIS A O 1
ATOM 1587 N N . GLN A 1 200 ? -17.124 12.036 2.124 1.00 71.00 200 GLN A N 1
ATOM 1588 C CA . GLN A 1 200 ? -17.433 11.509 3.450 1.00 71.00 200 GLN A CA 1
ATOM 1589 C C . GLN A 1 200 ? -16.197 10.886 4.113 1.00 71.00 200 GLN A C 1
ATOM 1591 O O . GLN A 1 200 ? -15.476 10.087 3.511 1.00 71.00 200 GLN A O 1
ATOM 1596 N N . GLY A 1 201 ? -15.973 11.260 5.376 1.00 80.44 201 GLY A N 1
ATOM 1597 C CA . GLY A 1 201 ? -14.996 10.654 6.287 1.00 80.44 201 GLY A CA 1
ATOM 1598 C C . GLY A 1 201 ? -13.552 11.102 6.063 1.00 80.44 201 GLY A C 1
ATOM 1599 O O . GLY A 1 201 ? -13.006 11.846 6.878 1.00 80.44 201 GLY A O 1
ATOM 1600 N N . LEU A 1 202 ? -12.943 10.654 4.963 1.00 93.69 202 LEU A N 1
ATOM 1601 C CA . LEU A 1 202 ? -11.503 10.776 4.736 1.00 93.69 202 LEU A CA 1
ATOM 1602 C C . LEU A 1 202 ? -11.108 12.188 4.311 1.00 93.69 202 LEU A C 1
ATOM 1604 O O . LEU A 1 202 ? -11.535 12.681 3.272 1.00 93.69 202 LEU A O 1
ATOM 1608 N N . GLN A 1 203 ? -10.241 12.818 5.097 1.00 92.81 203 GLN A N 1
ATOM 1609 C CA . GLN A 1 203 ? -9.717 14.158 4.840 1.00 92.81 203 GLN A CA 1
ATOM 1610 C C . GLN A 1 203 ? -8.416 14.113 4.039 1.00 92.81 203 GLN A C 1
ATOM 1612 O O . GLN A 1 203 ? -8.195 14.964 3.177 1.00 92.81 203 GLN A O 1
ATOM 1617 N N . ARG A 1 204 ? -7.563 13.122 4.326 1.00 95.56 204 ARG A N 1
ATOM 1618 C CA . ARG A 1 204 ? -6.234 12.976 3.729 1.00 95.56 204 ARG A CA 1
ATOM 1619 C C . ARG A 1 204 ? -5.934 11.524 3.385 1.00 95.56 204 ARG A C 1
ATOM 1621 O O . ARG A 1 204 ? -5.990 10.653 4.253 1.00 95.56 204 ARG A O 1
ATOM 1628 N N . LEU A 1 205 ? -5.502 11.300 2.150 1.00 97.25 205 LEU A N 1
ATOM 1629 C CA . LEU A 1 205 ? -4.851 10.069 1.715 1.00 97.25 205 LEU A CA 1
ATOM 1630 C C . LEU A 1 205 ? -3.398 10.360 1.357 1.00 97.25 205 LEU A C 1
ATOM 1632 O O . LEU A 1 205 ? -3.117 11.289 0.607 1.00 97.25 205 LEU A O 1
ATOM 1636 N N . SER A 1 206 ? -2.487 9.543 1.863 1.00 97.31 206 SER A N 1
ATOM 1637 C CA . SER A 1 206 ? -1.109 9.463 1.392 1.00 97.31 206 SER A CA 1
ATOM 1638 C C . SER A 1 206 ? -0.897 8.089 0.769 1.00 97.31 206 SER A C 1
ATOM 1640 O O . SER A 1 206 ? -1.347 7.088 1.322 1.00 97.31 206 SER A O 1
ATOM 1642 N N . ILE A 1 207 ? -0.263 8.055 -0.396 1.00 95.81 207 ILE A N 1
ATOM 1643 C CA . ILE A 1 207 ? 0.038 6.839 -1.142 1.00 95.81 207 ILE A CA 1
ATOM 1644 C C . ILE A 1 207 ? 1.547 6.765 -1.307 1.00 95.81 207 ILE A C 1
ATOM 1646 O O . ILE A 1 207 ? 2.151 7.693 -1.849 1.00 95.81 207 ILE A O 1
ATOM 1650 N N . GLY A 1 208 ? 2.121 5.665 -0.837 1.00 92.12 208 GLY A N 1
ATOM 1651 C CA . GLY A 1 208 ? 3.480 5.239 -1.126 1.00 92.12 208 GLY A CA 1
ATOM 1652 C C . GLY A 1 208 ? 3.481 3.909 -1.864 1.00 92.12 208 GLY A C 1
ATOM 1653 O O . GLY A 1 208 ? 2.439 3.278 -2.058 1.00 92.12 208 GLY A O 1
ATOM 1654 N N . THR A 1 209 ? 4.661 3.478 -2.282 1.00 88.75 209 THR A N 1
ATOM 1655 C CA .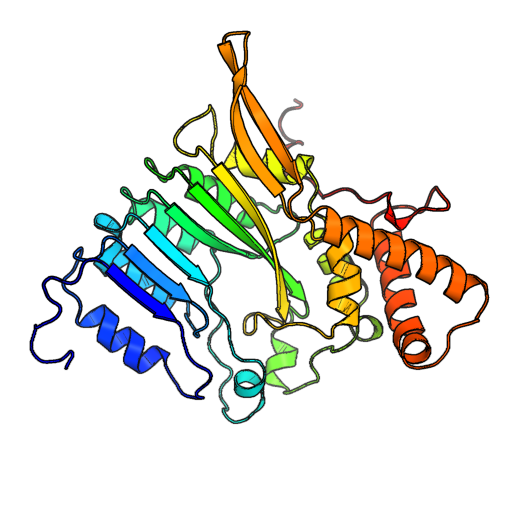 THR A 1 209 ? 4.858 2.195 -2.956 1.00 88.75 209 THR A CA 1
ATOM 1656 C C . THR A 1 209 ? 6.054 1.481 -2.351 1.00 88.75 209 THR A C 1
ATOM 1658 O O . THR A 1 209 ? 7.141 2.062 -2.252 1.00 88.75 209 THR A O 1
ATOM 1661 N N . SER A 1 210 ? 5.887 0.196 -2.059 1.00 84.25 210 SER A N 1
ATOM 1662 C CA . SER A 1 210 ? 6.951 -0.649 -1.528 1.00 84.25 210 SER A CA 1
ATOM 1663 C C . SER A 1 210 ? 7.229 -1.797 -2.482 1.00 84.25 210 SER A C 1
ATOM 1665 O O . SER A 1 210 ? 6.344 -2.242 -3.211 1.00 84.25 210 SER A O 1
ATOM 1667 N N . LEU A 1 211 ? 8.466 -2.295 -2.480 1.00 79.50 211 LEU A N 1
ATOM 1668 C CA . LEU A 1 211 ? 8.776 -3.553 -3.146 1.00 79.50 211 LEU A CA 1
ATOM 1669 C C . LEU A 1 211 ? 8.684 -4.710 -2.164 1.00 79.50 211 LEU A C 1
ATOM 1671 O O . LEU A 1 211 ? 9.227 -4.676 -1.055 1.00 79.50 211 LEU A O 1
ATOM 1675 N N . LYS A 1 212 ? 8.025 -5.764 -2.630 1.00 78.50 212 LYS A N 1
ATOM 1676 C CA . LYS A 1 212 ? 7.813 -7.000 -1.895 1.00 78.50 212 LYS A CA 1
ATOM 1677 C C . LYS A 1 212 ? 8.371 -8.159 -2.720 1.00 78.50 212 LYS A C 1
ATOM 1679 O O . LYS A 1 212 ? 8.005 -8.338 -3.879 1.00 78.50 212 LYS A O 1
ATOM 1684 N N . ASN A 1 213 ? 9.259 -8.943 -2.122 1.00 71.81 213 ASN A N 1
ATOM 1685 C CA . ASN A 1 213 ? 9.767 -10.181 -2.705 1.00 71.81 213 ASN A CA 1
ATOM 1686 C C . ASN A 1 213 ? 8.901 -11.332 -2.195 1.00 71.81 213 ASN A C 1
ATOM 1688 O O . ASN A 1 213 ? 8.996 -11.723 -1.026 1.00 71.81 213 ASN A O 1
ATOM 1692 N N . GLY A 1 214 ? 8.025 -11.833 -3.065 1.00 72.81 214 GLY A N 1
ATOM 1693 C CA . GLY A 1 214 ? 7.032 -12.845 -2.722 1.00 72.81 214 GLY A CA 1
ATOM 1694 C C . GLY A 1 214 ? 6.089 -12.423 -1.583 1.00 72.81 214 GLY A C 1
ATOM 1695 O O . GLY A 1 214 ? 5.972 -11.244 -1.251 1.00 72.81 214 GLY A O 1
ATOM 1696 N N . PRO A 1 215 ? 5.391 -13.373 -0.943 1.00 70.38 215 PRO A N 1
ATOM 1697 C CA . PRO A 1 215 ? 4.473 -13.072 0.160 1.00 70.38 215 PRO A CA 1
ATOM 1698 C C . PRO A 1 215 ? 5.192 -12.826 1.503 1.00 70.38 215 PRO A C 1
ATOM 1700 O O . PRO A 1 215 ? 4.574 -12.391 2.478 1.00 70.38 215 PRO A O 1
ATOM 1703 N N . TYR A 1 216 ? 6.501 -13.084 1.562 1.00 68.12 216 TYR A N 1
ATOM 1704 C CA . TYR A 1 216 ? 7.249 -13.235 2.809 1.00 68.12 216 TYR A CA 1
ATOM 1705 C C . TYR A 1 216 ? 8.222 -12.108 3.113 1.00 68.12 216 TYR A C 1
ATOM 1707 O O . TYR A 1 216 ? 8.839 -12.143 4.165 1.00 68.12 216 TYR A O 1
ATOM 1715 N N . SER A 1 217 ? 8.452 -11.133 2.234 1.00 66.25 217 SER A N 1
ATOM 1716 C CA . SER A 1 217 ? 9.450 -10.109 2.544 1.00 66.25 217 SER A CA 1
ATOM 1717 C C . SER A 1 217 ? 9.153 -8.774 1.892 1.00 66.25 217 SER A C 1
ATOM 1719 O O . SER A 1 217 ? 9.183 -8.640 0.673 1.00 66.25 217 SER A O 1
ATOM 1721 N N . ARG A 1 218 ? 8.951 -7.748 2.726 1.00 63.38 218 ARG A N 1
ATOM 1722 C CA . ARG A 1 218 ? 9.107 -6.345 2.321 1.00 63.38 218 ARG A CA 1
ATOM 1723 C C . ARG A 1 218 ? 10.577 -5.986 2.393 1.00 63.38 218 ARG A C 1
ATOM 1725 O O . ARG A 1 218 ? 11.085 -5.446 3.379 1.00 63.38 218 ARG A O 1
ATOM 1732 N N . ALA A 1 219 ? 11.275 -6.411 1.364 1.00 53.97 219 ALA A N 1
ATOM 1733 C CA . ALA A 1 219 ? 12.705 -6.319 1.255 1.00 53.97 219 ALA A CA 1
ATOM 1734 C C . ALA A 1 219 ? 13.091 -5.131 0.374 1.00 53.97 219 ALA A C 1
ATOM 1736 O O . ALA A 1 219 ? 12.507 -4.901 -0.679 1.00 53.97 219 ALA A O 1
ATOM 1737 N N . THR A 1 220 ? 14.140 -4.417 0.777 1.00 49.28 220 THR A N 1
ATOM 1738 C CA . THR A 1 220 ? 14.913 -3.588 -0.148 1.00 49.28 220 THR A CA 1
ATOM 1739 C C . THR A 1 220 ? 15.498 -4.522 -1.197 1.00 49.28 220 THR A C 1
ATOM 1741 O O . THR A 1 220 ? 16.468 -5.226 -0.913 1.00 49.28 220 THR A O 1
ATOM 1744 N N . VAL A 1 221 ? 14.894 -4.566 -2.386 1.00 49.50 221 VAL A N 1
ATOM 1745 C CA . VAL A 1 221 ? 15.559 -5.124 -3.567 1.00 49.50 221 VAL A CA 1
ATOM 1746 C C . VAL A 1 221 ? 16.898 -4.400 -3.734 1.00 49.50 221 VAL A C 1
ATOM 1748 O O . VAL A 1 221 ? 17.099 -3.316 -3.169 1.00 49.50 221 VAL A O 1
ATOM 1751 N N . THR A 1 222 ? 17.839 -5.011 -4.454 1.00 55.00 222 THR A N 1
ATOM 1752 C CA . THR A 1 222 ? 19.119 -4.377 -4.781 1.00 55.00 222 THR A CA 1
ATOM 1753 C C . THR A 1 222 ? 18.904 -2.916 -5.174 1.00 55.00 222 THR A C 1
ATOM 1755 O O . THR A 1 222 ? 17.911 -2.551 -5.814 1.00 55.00 222 THR A O 1
ATOM 1758 N N . SER A 1 223 ? 19.820 -2.052 -4.734 1.00 58.50 223 SER A N 1
ATOM 1759 C CA . SER A 1 223 ? 19.683 -0.606 -4.900 1.00 58.50 223 SER A CA 1
ATOM 1760 C C . SER A 1 223 ? 19.391 -0.200 -6.345 1.00 58.50 223 SER A C 1
ATOM 1762 O O . SER A 1 223 ? 18.691 0.785 -6.535 1.00 58.50 223 SER A O 1
ATOM 1764 N N . GLY A 1 224 ? 19.869 -0.959 -7.338 1.00 64.00 224 GLY A N 1
ATOM 1765 C CA . GLY A 1 224 ? 19.615 -0.721 -8.761 1.00 64.00 224 GLY A CA 1
ATOM 1766 C C . GLY A 1 224 ? 18.141 -0.862 -9.150 1.00 64.00 224 GLY A C 1
ATOM 1767 O O . GLY A 1 224 ? 17.550 0.090 -9.651 1.00 64.00 224 GLY A O 1
ATOM 1768 N N . PHE A 1 225 ? 17.492 -1.994 -8.852 1.00 70.38 225 PHE A N 1
ATOM 1769 C CA . PHE A 1 225 ? 16.090 -2.188 -9.248 1.00 70.38 225 PHE A CA 1
ATOM 1770 C C . PHE A 1 225 ? 15.135 -1.230 -8.537 1.00 70.38 225 PHE A C 1
ATOM 1772 O O . PHE A 1 225 ? 14.239 -0.670 -9.166 1.00 70.38 225 PHE A O 1
ATOM 1779 N N . PHE A 1 226 ? 15.350 -0.987 -7.238 1.00 69.88 226 PHE A N 1
ATOM 1780 C CA . PHE A 1 226 ? 14.541 -0.004 -6.520 1.00 69.88 226 PHE A CA 1
ATOM 1781 C C . PHE A 1 226 ? 14.754 1.408 -7.078 1.00 69.88 226 PHE A C 1
ATOM 1783 O O . PHE A 1 226 ? 13.787 2.151 -7.189 1.00 69.88 226 PHE A O 1
ATOM 1790 N N . ARG A 1 227 ? 15.980 1.783 -7.480 1.00 71.81 227 ARG A N 1
ATOM 1791 C CA . ARG A 1 227 ? 16.243 3.077 -8.138 1.00 71.81 227 ARG A CA 1
ATOM 1792 C C . ARG A 1 227 ? 15.492 3.213 -9.461 1.00 71.81 227 ARG A C 1
ATOM 1794 O O . ARG A 1 227 ? 14.882 4.254 -9.678 1.00 71.81 227 ARG A O 1
ATOM 1801 N N . LEU A 1 228 ? 15.487 2.173 -10.298 1.00 74.88 228 LEU A N 1
ATOM 1802 C CA . LEU A 1 228 ? 14.754 2.181 -11.571 1.00 74.88 228 LEU A CA 1
ATOM 1803 C C . LEU A 1 228 ? 13.246 2.318 -11.338 1.00 74.88 228 LEU A C 1
ATOM 1805 O O . LEU A 1 228 ? 12.599 3.179 -11.932 1.00 74.88 228 LEU A O 1
ATOM 1809 N N . LEU A 1 229 ? 12.692 1.520 -10.421 1.00 79.38 229 LEU A N 1
ATOM 1810 C CA . LEU A 1 229 ? 11.269 1.581 -10.107 1.00 79.38 229 LEU A CA 1
ATOM 1811 C C . LEU A 1 229 ? 10.859 2.891 -9.444 1.00 79.38 229 LEU A C 1
ATOM 1813 O O . LEU A 1 229 ? 9.752 3.351 -9.700 1.00 79.38 229 LEU A O 1
ATOM 1817 N N . ARG A 1 230 ? 11.738 3.520 -8.653 1.00 79.69 230 ARG A N 1
ATOM 1818 C CA . ARG A 1 230 ? 11.454 4.759 -7.911 1.00 79.69 230 ARG A CA 1
ATOM 1819 C C . ARG A 1 230 ? 10.910 5.887 -8.782 1.00 79.69 230 ARG A C 1
ATOM 1821 O O . ARG A 1 230 ? 10.104 6.676 -8.307 1.00 79.69 230 ARG A O 1
ATOM 1828 N N . TRP A 1 231 ? 11.326 5.960 -10.044 1.00 85.12 231 TRP A N 1
ATOM 1829 C CA . TRP A 1 231 ? 10.801 6.956 -10.978 1.00 85.12 231 TRP A CA 1
ATOM 1830 C C . TRP A 1 231 ? 9.292 6.803 -11.249 1.00 85.12 231 TRP A C 1
ATOM 1832 O O . TRP A 1 231 ? 8.583 7.800 -11.415 1.00 85.12 231 TRP A O 1
ATOM 1842 N N . PHE A 1 232 ? 8.808 5.560 -11.259 1.00 86.75 232 PHE A N 1
ATOM 1843 C CA . PHE A 1 232 ? 7.404 5.188 -11.462 1.00 86.75 232 PHE A CA 1
ATOM 1844 C C . PHE A 1 232 ? 6.628 5.158 -10.138 1.00 86.75 232 PHE A C 1
ATOM 1846 O O . PHE A 1 232 ? 5.465 5.556 -10.085 1.00 86.75 232 PHE A O 1
ATOM 1853 N N . ALA A 1 233 ? 7.316 4.739 -9.075 1.00 84.06 233 ALA A N 1
ATOM 1854 C CA . ALA A 1 233 ? 6.882 4.629 -7.685 1.00 84.06 233 ALA A CA 1
ATOM 1855 C C . ALA A 1 233 ? 6.788 6.003 -6.991 1.00 84.06 233 ALA A C 1
ATOM 1857 O O . ALA A 1 233 ? 7.434 6.272 -5.973 1.00 84.06 233 ALA A O 1
ATOM 1858 N N . ARG A 1 234 ? 6.007 6.912 -7.582 1.00 87.81 234 ARG A N 1
ATOM 1859 C CA . ARG A 1 234 ? 5.818 8.261 -7.044 1.00 87.81 234 ARG A CA 1
ATOM 1860 C C . ARG A 1 234 ? 4.908 8.238 -5.827 1.00 87.81 234 ARG A C 1
ATOM 1862 O O . ARG A 1 234 ? 3.886 7.553 -5.800 1.00 87.81 234 ARG A O 1
ATOM 1869 N N . GLU A 1 235 ? 5.261 9.053 -4.841 1.00 91.56 235 GLU A N 1
ATOM 1870 C CA . GLU A 1 235 ? 4.409 9.280 -3.683 1.00 91.56 235 GLU A CA 1
ATOM 1871 C C . GLU A 1 235 ? 3.386 10.366 -3.985 1.00 91.56 235 GLU A C 1
ATOM 1873 O O . GLU A 1 235 ? 3.695 11.391 -4.595 1.00 91.56 235 GLU A O 1
ATOM 1878 N N . TRP A 1 236 ? 2.165 10.172 -3.504 1.00 95.50 236 TRP A N 1
ATOM 1879 C CA . TRP A 1 236 ? 1.083 11.123 -3.714 1.00 95.50 236 TRP A CA 1
ATOM 1880 C C . TRP A 1 236 ? 0.356 11.419 -2.414 1.00 95.50 236 TRP A C 1
ATOM 1882 O O . TRP A 1 236 ? 0.201 10.568 -1.540 1.00 95.50 236 TRP A O 1
ATOM 1892 N N . SER A 1 237 ? -0.133 12.645 -2.300 1.00 96.38 237 SER A N 1
ATOM 1893 C CA . SER A 1 237 ? -1.056 13.057 -1.251 1.00 96.38 237 SER A CA 1
ATOM 1894 C C . SER A 1 237 ? -2.307 13.650 -1.882 1.00 96.38 237 SER A C 1
ATOM 1896 O O . SER A 1 237 ? -2.217 14.434 -2.827 1.00 96.38 237 SER A O 1
ATOM 1898 N N . CYS A 1 238 ? -3.468 13.243 -1.378 1.00 95.94 238 CYS A N 1
ATOM 1899 C CA . CYS A 1 238 ? -4.777 13.741 -1.779 1.00 95.94 238 CYS A CA 1
ATOM 1900 C C . CYS A 1 238 ? -5.467 14.334 -0.551 1.00 95.94 238 CYS A C 1
ATOM 1902 O O . CYS A 1 238 ? -5.558 13.672 0.485 1.00 95.94 238 CYS A O 1
ATOM 1904 N N . GLU A 1 239 ? -5.957 15.565 -0.668 1.00 93.88 239 GLU A N 1
ATOM 1905 C CA . GLU A 1 239 ? -6.674 16.263 0.400 1.00 93.88 239 GLU A CA 1
ATOM 1906 C C . GLU A 1 239 ? -7.909 16.977 -0.146 1.00 93.88 239 GLU A C 1
ATOM 1908 O O . GLU A 1 239 ? -7.891 17.539 -1.246 1.00 93.88 239 GLU A O 1
ATOM 1913 N N . TRP A 1 240 ? -8.982 17.005 0.645 1.00 89.00 240 TRP A N 1
ATOM 1914 C CA . TRP A 1 240 ? -10.124 17.865 0.347 1.00 89.00 240 TRP A CA 1
ATOM 1915 C C . TRP A 1 240 ? -9.789 19.329 0.633 1.00 89.00 240 TRP A C 1
ATOM 1917 O O . TRP A 1 240 ? -9.379 19.689 1.736 1.00 89.00 240 TRP A O 1
ATOM 1927 N N . LYS A 1 241 ? -10.045 20.197 -0.346 1.00 83.38 241 LYS A N 1
ATOM 1928 C CA . LYS A 1 241 ? -10.012 21.649 -0.189 1.00 83.38 241 LYS A CA 1
ATOM 1929 C C . LYS A 1 241 ? -11.369 22.267 -0.482 1.00 83.38 241 LYS A C 1
ATOM 1931 O O . LYS A 1 241 ? -11.972 22.010 -1.525 1.00 83.38 241 LYS A O 1
ATOM 1936 N N . CYS A 1 242 ? -11.799 23.159 0.407 1.00 74.94 242 CYS A N 1
ATOM 1937 C CA . CYS A 1 242 ? -12.884 24.086 0.116 1.00 74.94 242 CYS A CA 1
ATOM 1938 C C . CYS A 1 242 ? -12.405 25.071 -0.952 1.00 74.94 242 CYS A C 1
ATOM 1940 O O . CYS A 1 242 ? -11.466 25.835 -0.715 1.00 74.94 242 CYS A O 1
ATOM 1942 N N . SER A 1 243 ? -13.028 25.045 -2.127 1.00 70.00 243 SER A N 1
ATOM 1943 C CA . SER A 1 243 ? -12.775 26.061 -3.141 1.00 70.00 243 SER A CA 1
ATOM 1944 C C . SER A 1 243 ? -13.446 27.385 -2.748 1.00 70.00 243 SER A C 1
ATOM 1946 O O . SER A 1 243 ? -14.383 27.429 -1.946 1.00 70.00 243 SER A O 1
ATOM 1948 N N . SER A 1 244 ? -13.013 28.480 -3.371 1.00 70.56 244 SER A N 1
ATOM 1949 C CA . SER A 1 244 ? -13.696 29.776 -3.281 1.00 70.56 244 SER A CA 1
ATOM 1950 C C . SER A 1 244 ? -15.114 29.760 -3.871 1.00 70.56 244 SER A C 1
ATOM 1952 O O . SER A 1 244 ? -15.899 30.653 -3.557 1.00 70.56 244 SER A O 1
ATOM 1954 N N . SER A 1 245 ? -15.455 28.758 -4.694 1.00 69.19 245 SER A N 1
ATOM 1955 C CA . SER A 1 245 ? -16.802 28.546 -5.241 1.00 69.19 245 SER A CA 1
ATOM 1956 C C . SER A 1 245 ? -17.720 27.744 -4.309 1.00 69.19 245 SER A C 1
ATOM 1958 O O . SER A 1 245 ? -18.901 27.607 -4.609 1.00 69.19 245 SER A O 1
ATOM 1960 N N . GLY A 1 246 ? -17.208 27.232 -3.182 1.00 70.69 246 GLY A N 1
ATOM 1961 C CA . GLY A 1 246 ? -17.969 26.424 -2.224 1.00 70.69 246 GLY A CA 1
ATOM 1962 C C . GLY A 1 246 ? -18.083 24.941 -2.589 1.00 70.69 246 GLY A C 1
ATOM 1963 O O . GLY A 1 246 ? -18.575 24.162 -1.775 1.00 70.69 246 GLY A O 1
ATOM 1964 N N . GLU A 1 247 ? -17.595 24.529 -3.763 1.00 78.00 247 GLU A N 1
ATOM 1965 C CA . GLU A 1 247 ? -17.528 23.117 -4.145 1.00 78.00 247 GLU A CA 1
ATOM 1966 C C . GLU A 1 247 ? -16.240 22.461 -3.610 1.00 78.00 247 GLU A C 1
ATOM 1968 O O . GLU A 1 247 ? -15.138 22.981 -3.820 1.00 78.00 247 GLU A O 1
ATOM 1973 N N . PRO A 1 248 ? -16.335 21.320 -2.910 1.00 79.06 248 PRO A N 1
ATOM 1974 C CA . PRO A 1 248 ? -15.157 20.600 -2.445 1.00 79.06 248 PRO A CA 1
ATOM 1975 C C . PRO A 1 248 ? -14.350 20.049 -3.630 1.00 79.06 248 PRO A C 1
ATOM 1977 O O . PRO A 1 248 ? -14.858 19.320 -4.478 1.00 79.06 248 PRO A O 1
ATOM 1980 N N . THR A 1 249 ? -13.059 20.374 -3.671 1.00 86.56 249 THR A N 1
ATOM 1981 C CA . THR A 1 249 ? -12.123 19.911 -4.710 1.00 86.56 249 THR A CA 1
ATOM 1982 C C . THR A 1 249 ? -11.030 19.046 -4.092 1.00 86.56 249 THR A C 1
ATOM 1984 O O . THR A 1 249 ? -10.611 19.299 -2.963 1.00 86.56 249 THR A O 1
ATOM 1987 N N . VAL A 1 250 ? -10.564 18.019 -4.812 1.00 89.25 250 VAL A N 1
ATOM 1988 C CA . VAL A 1 250 ? -9.388 17.236 -4.389 1.00 89.25 250 VAL A CA 1
ATOM 1989 C C . VAL A 1 250 ? -8.132 17.950 -4.863 1.00 89.25 250 VAL A C 1
ATOM 1991 O O . VAL A 1 250 ? -7.875 18.028 -6.074 1.00 89.25 250 VAL A O 1
ATOM 1994 N N . GLU A 1 251 ? -7.339 18.425 -3.913 1.00 93.19 251 GLU A N 1
ATOM 1995 C CA . GLU A 1 251 ? -5.963 18.809 -4.171 1.00 93.19 251 GLU A CA 1
ATOM 1996 C C . GLU A 1 251 ? -5.083 17.565 -4.160 1.00 93.19 251 GLU A C 1
ATOM 1998 O O . GLU A 1 251 ? -5.152 16.752 -3.240 1.00 93.19 251 GLU A O 1
ATOM 2003 N N . ILE A 1 252 ? -4.252 17.430 -5.191 1.00 94.31 252 ILE A N 1
ATOM 2004 C CA . ILE A 1 252 ? -3.309 16.324 -5.329 1.00 94.31 252 ILE A CA 1
ATOM 2005 C C . ILE A 1 252 ? -1.913 16.908 -5.422 1.00 94.31 252 ILE A C 1
ATOM 2007 O O . ILE A 1 252 ? -1.680 17.829 -6.207 1.00 94.31 252 ILE A O 1
ATOM 2011 N N . ARG A 1 253 ? -0.997 16.384 -4.613 1.00 94.81 253 ARG A N 1
ATOM 2012 C CA . ARG A 1 253 ? 0.402 16.809 -4.591 1.00 94.81 253 ARG A CA 1
ATOM 2013 C C . ARG A 1 253 ? 1.311 15.597 -4.630 1.00 94.81 253 ARG A C 1
ATOM 2015 O O . ARG A 1 253 ? 1.100 14.646 -3.877 1.00 94.81 253 ARG A O 1
ATOM 2022 N N . GLU A 1 254 ? 2.324 15.673 -5.478 1.00 92.31 254 GLU A N 1
ATOM 2023 C CA . GLU A 1 254 ? 3.419 14.710 -5.490 1.00 92.31 254 GLU A CA 1
ATOM 2024 C C . GLU A 1 254 ? 4.292 14.914 -4.240 1.00 92.31 254 GLU A C 1
ATOM 2026 O O . GLU A 1 254 ? 4.666 16.042 -3.902 1.00 92.31 254 GLU A O 1
ATOM 2031 N N . GLY A 1 255 ? 4.570 13.826 -3.526 1.00 85.44 255 GLY A N 1
ATOM 2032 C CA . GLY A 1 255 ? 5.525 13.775 -2.424 1.00 85.44 255 GLY A CA 1
ATOM 2033 C C . GLY A 1 255 ? 6.944 13.529 -2.935 1.00 85.44 255 GLY A C 1
ATOM 2034 O O . GLY A 1 255 ? 7.137 12.983 -4.014 1.00 85.44 255 GLY A O 1
ATOM 2035 N N . MET A 1 256 ? 7.953 13.931 -2.155 1.00 77.19 256 MET A N 1
ATOM 2036 C CA . MET A 1 256 ? 9.374 13.681 -2.458 1.00 77.19 256 MET A CA 1
ATOM 2037 C C . MET A 1 256 ? 9.826 14.095 -3.876 1.00 77.19 256 MET A C 1
ATOM 2039 O O . MET A 1 256 ? 10.654 13.418 -4.486 1.00 77.19 256 MET A O 1
ATOM 2043 N N . SER A 1 257 ? 9.331 15.223 -4.397 1.00 75.62 257 SER A N 1
ATOM 2044 C CA . SER A 1 257 ? 9.625 15.679 -5.767 1.00 75.62 257 SER A CA 1
ATOM 2045 C C . SER A 1 257 ? 11.124 15.799 -6.075 1.00 75.62 257 SER A C 1
ATOM 2047 O O . SER A 1 257 ? 11.542 15.581 -7.205 1.00 75.62 257 SER A O 1
ATOM 2049 N N . ASN A 1 258 ? 11.948 16.088 -5.063 1.00 73.75 258 ASN A N 1
ATOM 2050 C CA . ASN A 1 258 ? 13.407 16.126 -5.171 1.00 73.75 258 ASN A CA 1
ATOM 2051 C C . ASN A 1 258 ? 14.026 14.752 -5.485 1.00 73.75 258 ASN A C 1
ATOM 2053 O O . ASN A 1 258 ? 15.018 14.663 -6.199 1.00 73.75 258 ASN A O 1
ATOM 2057 N N . LEU A 1 259 ? 13.460 13.676 -4.939 1.00 72.00 259 LEU A N 1
ATOM 2058 C CA . LEU A 1 259 ? 13.912 12.309 -5.194 1.00 72.00 259 LEU A CA 1
ATOM 2059 C C . LEU A 1 259 ? 13.388 11.803 -6.540 1.00 72.00 259 LEU A C 1
ATOM 2061 O O . LEU A 1 259 ? 14.090 11.044 -7.211 1.00 72.00 259 LEU A O 1
ATOM 2065 N N . THR A 1 260 ? 12.195 12.248 -6.952 1.00 75.75 260 THR A N 1
ATOM 2066 C CA . THR A 1 260 ? 11.705 12.040 -8.318 1.00 75.75 260 THR A CA 1
ATOM 2067 C C . THR A 1 260 ? 12.659 12.694 -9.313 1.00 75.75 260 THR A C 1
ATOM 2069 O O . THR A 1 260 ? 13.150 12.010 -10.202 1.00 75.75 260 THR A O 1
ATOM 2072 N N . GLU A 1 261 ? 12.998 13.974 -9.129 1.00 78.56 261 GLU A N 1
ATOM 2073 C CA . GLU A 1 261 ? 13.911 14.720 -10.008 1.00 78.56 261 GLU A CA 1
ATOM 2074 C C . GLU A 1 261 ? 15.273 14.026 -10.148 1.00 78.56 261 GLU A C 1
ATOM 2076 O O . GLU A 1 261 ? 15.692 13.739 -11.266 1.00 78.56 261 GLU A O 1
ATOM 2081 N N . GLN A 1 262 ? 15.891 13.615 -9.033 1.00 77.88 262 GLN A N 1
ATOM 2082 C CA . GLN A 1 262 ? 17.136 12.829 -9.044 1.00 77.88 262 GLN A CA 1
ATOM 2083 C C . GLN A 1 262 ? 17.003 11.502 -9.804 1.00 77.88 262 GLN A C 1
ATOM 2085 O O . GLN A 1 262 ? 17.927 11.079 -10.496 1.00 77.88 262 GLN A O 1
ATOM 2090 N N . SER A 1 263 ? 15.858 10.827 -9.682 1.00 77.38 263 SER A N 1
ATOM 2091 C CA . SER A 1 263 ? 15.608 9.581 -10.415 1.00 77.38 263 SER A CA 1
ATOM 2092 C C . SER A 1 263 ? 15.443 9.848 -11.917 1.00 77.38 263 SER A C 1
ATOM 2094 O O . SER A 1 263 ? 15.887 9.046 -12.730 1.00 77.38 263 SER A O 1
ATOM 2096 N N . GLY A 1 264 ? 14.856 10.985 -12.297 1.00 79.44 264 GLY A N 1
ATOM 2097 C CA . GLY A 1 264 ? 14.722 11.414 -13.691 1.00 79.44 264 GLY A CA 1
ATOM 2098 C C . GLY A 1 264 ? 16.049 11.811 -14.327 1.00 79.44 264 GLY A C 1
ATOM 2099 O O . GLY A 1 264 ? 16.302 11.461 -15.477 1.00 79.44 264 GLY A O 1
ATOM 2100 N N . GLU A 1 265 ? 16.916 12.488 -13.572 1.00 79.50 265 GLU A N 1
ATOM 2101 C CA . GLU A 1 265 ? 18.295 12.767 -13.982 1.00 79.50 265 GLU A CA 1
ATOM 2102 C C . GLU A 1 265 ? 19.071 11.471 -14.212 1.00 79.50 265 GLU A C 1
ATOM 2104 O O . GLU A 1 265 ? 19.729 11.341 -15.241 1.00 79.50 265 GLU A O 1
ATOM 2109 N N . TYR A 1 266 ? 18.923 10.491 -13.314 1.00 78.06 266 TYR A N 1
ATOM 2110 C CA . TYR A 1 266 ? 19.512 9.165 -13.492 1.00 78.06 266 TYR A CA 1
ATOM 2111 C C . TYR A 1 266 ? 19.026 8.497 -14.786 1.00 78.06 266 TYR A C 1
ATOM 2113 O O . TYR A 1 266 ? 19.847 8.000 -15.546 1.00 78.06 266 TYR A O 1
ATOM 2121 N N . TRP A 1 267 ? 17.727 8.541 -15.106 1.00 76.50 267 TRP A N 1
ATOM 2122 C CA . TRP A 1 267 ? 17.224 8.029 -16.390 1.00 76.50 267 TRP A CA 1
ATOM 2123 C C . TRP A 1 267 ? 17.818 8.759 -17.601 1.00 76.50 267 TRP A C 1
ATOM 2125 O O . TRP A 1 267 ? 18.162 8.121 -18.596 1.00 76.50 267 TRP A O 1
ATOM 2135 N N . ALA A 1 268 ? 17.981 10.080 -17.510 1.00 78.19 268 ALA A N 1
ATOM 2136 C CA . ALA A 1 268 ? 18.536 10.890 -18.588 1.00 78.19 268 ALA A CA 1
ATOM 2137 C C . ALA A 1 268 ? 20.030 10.622 -18.839 1.00 78.19 268 ALA A C 1
ATOM 2139 O O . ALA A 1 268 ? 20.453 10.628 -19.995 1.00 78.19 268 ALA A O 1
ATOM 2140 N N . THR A 1 269 ? 20.829 10.392 -17.792 1.00 74.56 269 THR A N 1
ATOM 2141 C CA . THR A 1 269 ? 22.244 10.006 -17.940 1.00 74.56 269 THR A CA 1
ATOM 2142 C C . THR A 1 269 ? 22.361 8.587 -18.476 1.00 74.56 269 THR A C 1
ATOM 2144 O O . THR A 1 269 ? 23.078 8.334 -19.439 1.00 74.56 269 THR A O 1
ATOM 2147 N N . LEU A 1 270 ? 21.560 7.682 -17.923 1.00 69.69 270 LEU A N 1
ATOM 2148 C CA . LEU A 1 270 ? 21.616 6.263 -18.220 1.00 69.69 270 LEU A CA 1
ATOM 2149 C C . LEU A 1 270 ? 21.271 5.945 -19.689 1.00 69.69 270 LEU A C 1
ATOM 2151 O O . LEU A 1 270 ? 21.948 5.129 -20.309 1.00 69.69 270 LEU A O 1
ATOM 2155 N N . ASP A 1 271 ? 20.282 6.624 -20.283 1.00 68.12 271 ASP A N 1
ATOM 2156 C CA . ASP A 1 271 ? 19.942 6.474 -21.712 1.00 68.12 271 ASP A CA 1
ATOM 2157 C C . ASP A 1 271 ? 21.105 6.905 -22.633 1.00 68.12 271 ASP A C 1
ATOM 2159 O O . ASP A 1 271 ? 21.383 6.265 -23.652 1.00 68.12 271 ASP A O 1
ATOM 2163 N N . VAL A 1 272 ? 21.844 7.950 -22.241 1.00 67.75 272 VAL A N 1
ATOM 2164 C CA . VAL A 1 272 ? 23.005 8.470 -22.982 1.00 67.75 272 VAL A CA 1
ATOM 2165 C C . VAL A 1 272 ? 24.212 7.539 -22.865 1.00 67.75 272 VAL A C 1
ATOM 2167 O O . VAL A 1 272 ? 24.882 7.290 -23.871 1.00 67.75 272 VAL A O 1
ATOM 2170 N N . ASP A 1 273 ? 24.480 7.014 -21.673 1.00 68.12 273 ASP A N 1
ATOM 2171 C CA . ASP A 1 273 ? 25.652 6.175 -21.408 1.00 68.12 273 ASP A CA 1
ATOM 2172 C C . ASP A 1 273 ? 25.523 4.799 -22.083 1.00 68.12 273 ASP A C 1
ATOM 2174 O O . ASP A 1 273 ? 26.478 4.321 -22.705 1.00 68.12 273 ASP A O 1
ATOM 2178 N N . ILE A 1 274 ? 24.313 4.215 -22.107 1.00 65.50 274 ILE A N 1
ATOM 2179 C CA . ILE A 1 274 ? 24.023 3.024 -22.928 1.00 65.50 274 ILE A CA 1
ATOM 2180 C C . ILE A 1 274 ? 24.276 3.313 -24.408 1.00 65.50 274 ILE A C 1
ATOM 2182 O O . ILE A 1 274 ? 24.931 2.522 -25.088 1.00 65.50 274 ILE A O 1
ATOM 2186 N N . ALA A 1 275 ? 23.741 4.425 -24.925 1.00 62.50 275 ALA A N 1
ATOM 2187 C CA . ALA A 1 275 ? 23.828 4.749 -26.347 1.00 62.50 275 ALA A CA 1
ATOM 2188 C C . ALA A 1 275 ? 25.279 4.945 -26.819 1.00 62.50 275 ALA A C 1
ATOM 2190 O O . ALA A 1 275 ? 25.579 4.737 -27.996 1.00 62.50 275 ALA A O 1
ATOM 2191 N N . ARG A 1 276 ? 26.179 5.332 -25.909 1.00 64.06 276 ARG A N 1
ATOM 2192 C CA . ARG A 1 276 ? 27.610 5.519 -26.182 1.00 64.06 276 ARG A CA 1
ATOM 2193 C C . ARG A 1 276 ? 28.450 4.264 -25.952 1.00 64.06 276 ARG A C 1
ATOM 2195 O O . ARG A 1 276 ? 29.553 4.184 -26.482 1.00 64.06 276 ARG A O 1
ATOM 2202 N N . GLY A 1 277 ? 27.930 3.279 -25.217 1.00 60.25 277 GLY A N 1
ATOM 2203 C CA . GLY A 1 277 ? 28.706 2.118 -24.776 1.00 60.25 277 GLY A CA 1
ATOM 2204 C C . GLY A 1 277 ? 29.760 2.463 -23.717 1.00 60.25 277 GLY A C 1
ATOM 2205 O O . GLY A 1 277 ? 30.628 1.636 -23.439 1.00 60.25 277 GLY A O 1
ATOM 2206 N N . ASP A 1 278 ? 29.666 3.653 -23.117 1.00 58.56 278 ASP A N 1
ATOM 2207 C CA . ASP A 1 278 ? 30.616 4.219 -22.149 1.00 58.56 278 ASP A CA 1
ATOM 2208 C C . ASP A 1 278 ? 30.255 3.802 -20.712 1.00 58.56 278 ASP A C 1
ATOM 2210 O O . ASP A 1 278 ? 30.257 4.604 -19.784 1.00 58.56 278 ASP A O 1
ATOM 2214 N N . VAL A 1 279 ? 29.898 2.531 -20.520 1.00 62.09 279 VAL A N 1
ATOM 2215 C CA . VAL A 1 279 ? 29.453 2.022 -19.219 1.00 62.09 279 VAL A CA 1
ATOM 2216 C C . VAL A 1 279 ? 30.663 1.485 -18.439 1.00 62.09 279 VAL A C 1
ATOM 2218 O O . VAL A 1 279 ? 31.176 0.401 -18.739 1.00 62.09 279 VAL A O 1
ATOM 2221 N N . GLU A 1 280 ? 31.148 2.235 -17.445 1.00 54.59 280 GLU A N 1
ATOM 2222 C CA . GLU A 1 280 ? 32.311 1.868 -16.618 1.00 54.59 280 GLU A CA 1
ATOM 2223 C C . GLU A 1 280 ? 31.911 1.379 -15.206 1.00 54.59 280 GLU A C 1
ATOM 2225 O O . GLU A 1 280 ? 30.877 1.735 -14.647 1.00 54.59 280 GLU A O 1
ATOM 2230 N N . GLY A 1 281 ? 32.746 0.539 -14.579 1.00 61.41 281 GLY A N 1
ATOM 2231 C CA . GLY A 1 281 ? 32.564 0.132 -13.176 1.00 61.41 281 GLY A CA 1
ATOM 2232 C C . GLY A 1 281 ? 31.278 -0.666 -12.892 1.00 61.41 281 GLY A C 1
ATOM 2233 O O . GLY A 1 281 ? 30.961 -1.608 -13.615 1.00 61.41 281 GLY A O 1
ATOM 2234 N N . ASN A 1 282 ? 30.560 -0.315 -11.814 1.00 55.97 282 ASN A N 1
ATOM 2235 C CA . ASN A 1 282 ? 29.329 -1.002 -11.380 1.00 55.97 282 ASN A CA 1
ATOM 2236 C C . ASN A 1 282 ? 28.190 -0.910 -12.411 1.00 55.97 282 ASN A C 1
ATOM 2238 O O . ASN A 1 282 ? 27.337 -1.791 -12.453 1.00 55.97 282 ASN A O 1
ATOM 2242 N N . GLU A 1 283 ? 28.182 0.118 -13.259 1.00 58.16 283 GLU A N 1
ATOM 2243 C CA . GLU A 1 283 ? 27.133 0.337 -14.261 1.00 58.16 283 GLU A CA 1
ATOM 2244 C C . GLU A 1 283 ? 27.194 -0.726 -15.373 1.00 58.16 283 GLU A C 1
ATOM 2246 O O . GLU A 1 283 ? 26.169 -1.129 -15.925 1.00 58.16 283 GLU A O 1
ATOM 2251 N N . ARG A 1 284 ? 28.388 -1.275 -15.650 1.00 61.62 284 ARG A N 1
ATOM 2252 C CA . ARG A 1 284 ? 28.580 -2.348 -16.639 1.00 61.62 284 ARG A CA 1
ATOM 2253 C C . ARG A 1 284 ? 27.853 -3.637 -16.242 1.00 61.62 284 ARG A C 1
ATOM 2255 O O . ARG A 1 284 ? 27.382 -4.369 -17.111 1.00 61.62 284 ARG A O 1
ATOM 2262 N N . ASP A 1 285 ? 27.734 -3.888 -14.941 1.00 66.06 285 ASP A N 1
ATOM 2263 C CA . ASP A 1 285 ? 27.002 -5.028 -14.384 1.00 66.06 285 ASP A CA 1
ATOM 2264 C C . ASP A 1 285 ? 25.478 -4.791 -14.320 1.00 66.06 285 ASP A C 1
ATOM 2266 O O . ASP A 1 285 ? 24.722 -5.766 -14.209 1.00 66.06 285 ASP A O 1
ATOM 2270 N N . GLU A 1 286 ? 25.036 -3.529 -14.396 1.00 69.69 286 GLU A N 1
ATOM 2271 C CA . GLU A 1 286 ? 23.629 -3.090 -14.401 1.00 69.69 286 GLU A CA 1
ATOM 2272 C C . GLU A 1 286 ? 23.053 -2.962 -15.826 1.00 69.69 286 GLU A C 1
ATOM 2274 O O . GLU A 1 286 ? 21.842 -3.076 -16.010 1.00 69.69 286 GLU A O 1
ATOM 2279 N N . ALA A 1 287 ? 23.888 -2.810 -16.861 1.00 74.50 287 ALA A N 1
ATOM 2280 C CA . ALA A 1 287 ? 23.431 -2.666 -18.250 1.00 74.50 287 ALA A CA 1
ATOM 2281 C C . ALA A 1 287 ? 22.478 -3.787 -18.739 1.00 74.50 287 ALA A C 1
ATOM 2283 O O . ALA A 1 287 ? 21.474 -3.470 -19.381 1.00 74.50 287 ALA A O 1
ATOM 2284 N N . PRO A 1 288 ? 22.693 -5.084 -18.425 1.00 77.94 288 PRO A N 1
ATOM 2285 C CA . PRO A 1 288 ? 21.734 -6.128 -18.795 1.00 77.94 288 PRO A CA 1
ATOM 2286 C C . PRO A 1 288 ? 20.415 -6.052 -18.009 1.00 77.94 288 PRO A C 1
ATOM 2288 O O . PRO A 1 288 ? 19.365 -6.413 -18.534 1.00 77.94 288 PRO A O 1
ATOM 2291 N N . ASP A 1 289 ? 20.455 -5.575 -16.761 1.00 78.44 289 ASP A N 1
ATOM 2292 C CA . ASP A 1 289 ? 19.257 -5.383 -15.930 1.00 78.44 289 ASP A CA 1
ATOM 2293 C C . ASP A 1 289 ? 18.383 -4.270 -16.491 1.00 78.44 289 ASP A C 1
ATOM 2295 O O . ASP A 1 289 ? 17.156 -4.358 -16.529 1.00 78.44 289 ASP A O 1
ATOM 2299 N N . LEU A 1 290 ? 19.047 -3.234 -16.977 1.00 77.56 290 LEU A N 1
ATOM 2300 C CA . LEU A 1 290 ? 18.420 -2.118 -17.631 1.00 77.56 290 LEU A CA 1
ATOM 2301 C C . LEU A 1 290 ? 17.836 -2.484 -18.995 1.00 77.56 290 LEU A C 1
ATOM 2303 O O . LEU A 1 290 ? 16.725 -2.064 -19.291 1.00 77.56 290 LEU A O 1
ATOM 2307 N N . ALA A 1 291 ? 18.531 -3.286 -19.806 1.00 81.88 291 ALA A N 1
ATOM 2308 C CA . ALA A 1 291 ? 17.982 -3.772 -21.072 1.00 81.88 291 ALA A CA 1
ATOM 2309 C C . ALA A 1 291 ? 16.665 -4.535 -20.849 1.00 81.88 291 ALA A C 1
ATOM 2311 O O . ALA A 1 291 ? 15.659 -4.217 -21.479 1.00 81.88 291 ALA A O 1
ATOM 2312 N N . ALA A 1 292 ? 16.637 -5.445 -19.866 1.00 84.19 292 ALA A N 1
ATOM 2313 C CA . ALA A 1 292 ? 15.413 -6.144 -19.476 1.00 84.19 292 ALA A CA 1
ATOM 2314 C C . ALA A 1 292 ? 14.305 -5.169 -19.035 1.00 84.19 292 ALA A C 1
ATOM 2316 O O . ALA A 1 292 ? 13.140 -5.336 -19.397 1.00 84.19 292 ALA A O 1
ATOM 2317 N N . PHE A 1 293 ? 14.663 -4.115 -18.295 1.00 83.81 293 PHE A N 1
ATOM 2318 C CA . PHE A 1 293 ? 13.715 -3.075 -17.900 1.00 83.81 293 PHE A CA 1
ATOM 2319 C C . PHE A 1 293 ? 13.154 -2.302 -19.099 1.00 83.81 293 PHE A C 1
ATOM 2321 O O . PHE A 1 293 ? 11.949 -2.085 -19.169 1.00 83.81 293 PHE A O 1
ATOM 2328 N N . VAL A 1 294 ? 14.006 -1.879 -20.036 1.00 85.00 294 VAL A N 1
ATOM 2329 C CA . VAL A 1 294 ? 13.605 -1.138 -21.243 1.00 85.00 294 VAL A CA 1
ATOM 2330 C C . VAL A 1 294 ? 12.669 -1.982 -22.102 1.00 85.00 294 VAL A C 1
ATOM 2332 O O . VAL A 1 294 ? 11.650 -1.474 -22.569 1.00 85.00 294 VAL A O 1
ATOM 2335 N N . ASP A 1 295 ? 12.979 -3.266 -22.269 1.00 86.88 295 ASP A N 1
ATOM 2336 C CA . ASP A 1 295 ? 12.124 -4.196 -23.001 1.00 86.88 295 ASP A CA 1
ATOM 2337 C C . ASP A 1 295 ? 10.766 -4.348 -22.303 1.00 86.88 295 ASP A C 1
ATOM 2339 O O . ASP A 1 295 ? 9.723 -4.338 -22.956 1.00 86.88 295 ASP A O 1
ATOM 2343 N N . ALA A 1 296 ? 10.759 -4.451 -20.969 1.00 88.62 296 ALA A N 1
ATOM 2344 C CA . ALA A 1 296 ? 9.528 -4.579 -20.185 1.00 88.62 296 ALA A CA 1
ATOM 2345 C C . ALA A 1 296 ? 8.697 -3.293 -20.204 1.00 88.62 296 ALA A C 1
ATOM 2347 O O . ALA A 1 296 ? 7.475 -3.340 -20.293 1.00 88.62 296 ALA A O 1
ATOM 2348 N N . PHE A 1 297 ? 9.351 -2.134 -20.182 1.00 88.94 297 PHE A N 1
ATOM 2349 C CA . PHE A 1 297 ? 8.696 -0.847 -20.363 1.00 88.94 297 PHE A CA 1
ATOM 2350 C C . PHE A 1 297 ? 8.031 -0.757 -21.739 1.00 88.94 297 PHE A C 1
ATOM 2352 O O . PHE A 1 297 ? 6.865 -0.376 -21.829 1.00 88.94 297 PHE A O 1
ATOM 2359 N N . ALA A 1 298 ? 8.760 -1.115 -22.800 1.00 88.12 298 ALA A N 1
ATOM 2360 C CA . ALA A 1 298 ? 8.285 -1.013 -24.177 1.00 88.12 298 ALA A CA 1
ATOM 2361 C C . ALA A 1 298 ? 7.092 -1.939 -24.475 1.00 88.12 298 ALA A C 1
ATOM 2363 O O . ALA A 1 298 ? 6.296 -1.627 -25.361 1.00 88.12 298 ALA A O 1
ATOM 2364 N N . ASP A 1 299 ? 6.951 -3.039 -23.727 1.00 89.06 299 ASP A N 1
ATOM 2365 C CA . ASP A 1 299 ? 5.787 -3.935 -23.782 1.00 89.06 299 ASP A CA 1
ATOM 2366 C C . ASP A 1 299 ? 4.508 -3.277 -23.221 1.00 89.06 299 ASP A C 1
ATOM 2368 O O . ASP A 1 299 ? 3.399 -3.578 -23.659 1.00 89.06 299 ASP A O 1
ATOM 2372 N N . ILE A 1 300 ? 4.650 -2.334 -22.281 1.00 91.06 300 ILE A N 1
ATOM 2373 C CA . ILE A 1 300 ? 3.527 -1.663 -21.603 1.00 91.06 300 ILE A CA 1
ATOM 2374 C C . ILE A 1 300 ? 3.189 -0.328 -22.277 1.00 91.06 300 ILE A C 1
ATOM 2376 O O . ILE A 1 300 ? 2.023 -0.034 -22.558 1.00 91.06 300 ILE A O 1
ATOM 2380 N N . TRP A 1 301 ? 4.207 0.503 -22.517 1.00 90.69 301 TRP A N 1
ATOM 2381 C CA . TRP A 1 301 ? 4.068 1.844 -23.078 1.00 90.69 301 TRP A CA 1
ATOM 2382 C C . TRP A 1 301 ? 4.948 1.986 -24.327 1.00 90.69 301 TRP A C 1
ATOM 2384 O O . TRP A 1 301 ? 6.175 1.889 -24.238 1.00 90.69 301 TRP A O 1
ATOM 2394 N N . PRO A 1 302 ? 4.350 2.245 -25.506 1.00 85.44 302 PRO A N 1
ATOM 2395 C CA . PRO A 1 302 ? 5.110 2.468 -26.727 1.00 85.44 302 PRO A CA 1
ATOM 2396 C C . PRO A 1 302 ? 6.052 3.664 -26.580 1.00 85.44 302 PRO A C 1
ATOM 2398 O O . PRO A 1 302 ? 5.619 4.742 -26.184 1.00 85.44 302 PRO A O 1
ATOM 2401 N N . ARG A 1 303 ? 7.318 3.484 -26.964 1.00 84.94 303 ARG A N 1
ATOM 2402 C CA . ARG A 1 303 ? 8.336 4.542 -26.949 1.00 84.94 303 ARG A CA 1
ATOM 2403 C C . ARG A 1 303 ? 8.154 5.447 -28.167 1.00 84.94 303 ARG A C 1
ATOM 2405 O O . ARG A 1 303 ? 8.521 5.064 -29.279 1.00 84.94 303 ARG A O 1
ATOM 2412 N N . THR A 1 304 ? 7.575 6.627 -27.978 1.00 83.12 304 THR A N 1
ATOM 2413 C CA . THR A 1 304 ? 7.294 7.583 -29.061 1.00 83.12 304 THR A CA 1
ATOM 2414 C C . THR A 1 304 ? 8.232 8.784 -29.094 1.00 83.12 304 THR A C 1
ATOM 2416 O O . THR A 1 304 ? 8.327 9.455 -30.122 1.00 83.12 304 THR A O 1
ATOM 2419 N N . THR A 1 305 ? 8.969 9.038 -28.014 1.00 84.12 305 THR A N 1
ATOM 2420 C CA . THR A 1 305 ? 9.922 10.150 -27.910 1.00 84.12 305 THR A CA 1
ATOM 2421 C C . THR A 1 305 ? 11.296 9.691 -27.428 1.00 84.12 305 THR A C 1
ATOM 2423 O O . THR A 1 305 ? 11.502 8.552 -27.010 1.00 84.12 305 THR A O 1
ATOM 2426 N N . SER A 1 306 ? 12.266 10.607 -27.489 1.00 79.50 306 SER A N 1
ATOM 2427 C CA . SER A 1 306 ? 13.600 10.403 -26.918 1.00 79.50 306 SER A CA 1
ATOM 2428 C C . SER A 1 306 ? 13.588 10.336 -25.389 1.00 79.50 306 SER A C 1
ATOM 2430 O O . SER A 1 306 ? 14.462 9.703 -24.816 1.00 79.50 306 SER A O 1
ATOM 2432 N N . ARG A 1 307 ? 12.586 10.931 -24.728 1.00 84.19 307 ARG A N 1
ATOM 2433 C CA . ARG A 1 307 ? 12.361 10.821 -23.278 1.00 84.19 307 ARG A CA 1
ATOM 2434 C C . ARG A 1 307 ? 11.277 9.800 -22.977 1.00 84.19 307 ARG A C 1
ATOM 2436 O O . ARG A 1 307 ? 10.303 10.076 -22.286 1.00 84.19 307 ARG A O 1
ATOM 2443 N N . TRP A 1 308 ? 11.449 8.608 -23.523 1.00 83.31 308 TRP A N 1
ATOM 2444 C CA . TRP A 1 308 ? 10.473 7.528 -23.425 1.00 83.31 308 TRP A CA 1
ATOM 2445 C C . TRP A 1 308 ? 10.104 7.177 -21.972 1.00 83.31 308 TRP A C 1
ATOM 2447 O O . TRP A 1 308 ? 8.965 6.818 -21.701 1.00 83.31 308 TRP A O 1
ATOM 2457 N N . TRP A 1 309 ? 11.021 7.348 -21.013 1.00 84.50 309 TRP A N 1
ATOM 2458 C CA . TRP A 1 309 ? 10.754 7.129 -19.586 1.00 84.50 309 TRP A CA 1
ATOM 2459 C C . TRP A 1 309 ? 9.804 8.169 -18.975 1.00 84.50 309 TRP A C 1
ATOM 2461 O O . TRP A 1 309 ? 9.412 8.013 -17.825 1.00 84.50 309 TRP A O 1
ATOM 2471 N N . GLU A 1 310 ? 9.421 9.230 -19.688 1.00 88.06 310 GLU A N 1
ATOM 2472 C CA . GLU A 1 310 ? 8.353 10.159 -19.289 1.00 88.06 310 GLU A CA 1
ATOM 2473 C C . GLU A 1 310 ? 6.971 9.725 -19.823 1.00 88.06 310 GLU A C 1
ATOM 2475 O O . GLU A 1 310 ? 5.954 10.269 -19.403 1.00 88.06 310 GLU A O 1
ATOM 2480 N N . GLU A 1 311 ? 6.902 8.731 -20.718 1.00 88.25 311 GLU A N 1
ATOM 2481 C CA . GLU A 1 311 ? 5.682 8.342 -21.453 1.00 88.25 311 GLU A CA 1
ATOM 2482 C C . GLU A 1 311 ? 4.850 7.253 -20.766 1.00 88.25 311 GLU A C 1
ATOM 2484 O O . GLU A 1 311 ? 3.982 6.624 -21.378 1.00 88.25 311 GLU A O 1
ATOM 2489 N N . TRP A 1 312 ? 5.099 7.018 -19.484 1.00 91.94 312 TRP A N 1
ATOM 2490 C CA . TRP A 1 312 ? 4.297 6.095 -18.701 1.00 91.94 312 TRP A CA 1
ATOM 2491 C C . TRP A 1 312 ? 3.042 6.772 -18.165 1.00 91.94 312 TRP A C 1
ATOM 2493 O O . TRP A 1 312 ? 2.939 7.989 -18.013 1.00 91.94 312 TRP A O 1
ATOM 2503 N N . ARG A 1 313 ? 2.069 5.933 -17.840 1.00 92.12 313 ARG A N 1
ATOM 2504 C CA . ARG A 1 313 ? 0.856 6.310 -17.123 1.00 92.12 313 ARG A CA 1
ATOM 2505 C C . ARG A 1 313 ? 0.392 5.119 -16.319 1.00 92.12 313 ARG A C 1
ATOM 2507 O O . ARG A 1 313 ? 0.533 3.981 -16.768 1.00 92.12 313 ARG A O 1
ATOM 2514 N N . SER A 1 314 ? -0.168 5.387 -15.155 1.00 93.12 314 SER A N 1
ATOM 2515 C CA . SER A 1 314 ? -0.782 4.346 -14.347 1.00 93.12 314 SER A CA 1
ATOM 2516 C C . SER A 1 314 ? -1.899 3.634 -15.118 1.00 93.12 314 SER A C 1
ATOM 2518 O O . SER A 1 314 ? -2.568 4.214 -15.982 1.00 93.12 314 SER A O 1
ATOM 2520 N N . LEU A 1 315 ? -2.105 2.354 -14.809 1.00 91.19 315 LEU A N 1
ATOM 2521 C CA . LEU A 1 315 ? -3.254 1.616 -15.323 1.00 91.19 315 LEU A CA 1
ATOM 2522 C C . LEU A 1 315 ? -4.514 1.966 -14.514 1.00 91.19 315 LEU A C 1
ATOM 2524 O O . LEU A 1 315 ? -4.430 2.111 -13.288 1.00 91.19 315 LEU A O 1
ATOM 2528 N N . PRO A 1 316 ? -5.680 2.092 -15.175 1.00 89.81 316 PRO A N 1
ATOM 2529 C CA . PRO A 1 316 ? -6.921 2.463 -14.508 1.00 89.81 316 PRO A CA 1
ATOM 2530 C C . PRO A 1 316 ? -7.375 1.389 -13.515 1.00 89.81 316 PRO A C 1
ATOM 2532 O O . PRO A 1 316 ? -7.096 0.204 -13.673 1.00 89.81 316 PRO A O 1
ATOM 2535 N N . LEU A 1 317 ? -8.124 1.814 -12.498 1.00 92.38 317 LEU A N 1
ATOM 2536 C CA . LEU A 1 317 ? -8.801 0.901 -11.581 1.00 92.38 317 LEU A CA 1
ATOM 2537 C C . LEU A 1 317 ? -10.037 0.288 -12.239 1.00 92.38 317 LEU A C 1
ATOM 2539 O O . LEU A 1 317 ? -10.776 0.979 -12.937 1.00 92.38 317 LEU A O 1
ATOM 2543 N N . CYS A 1 318 ? -10.297 -0.981 -11.934 1.00 86.25 318 CYS A N 1
ATOM 2544 C CA . CYS A 1 318 ? -11.474 -1.733 -12.345 1.00 86.25 318 CYS A CA 1
ATOM 2545 C C . CYS A 1 318 ? -11.749 -1.672 -13.869 1.00 86.25 318 CYS A C 1
ATOM 2547 O O . CYS A 1 318 ? -12.857 -1.305 -14.276 1.00 86.25 318 CYS A O 1
ATOM 2549 N N . PRO A 1 319 ? -10.775 -2.038 -14.729 1.00 70.38 319 PRO A N 1
ATOM 2550 C CA . PRO A 1 319 ? -10.878 -1.859 -16.181 1.00 70.38 319 PRO A CA 1
ATOM 2551 C C . PRO A 1 319 ? -12.095 -2.566 -16.808 1.00 70.38 319 PRO A C 1
ATOM 2553 O O . PRO A 1 319 ? -12.714 -2.020 -17.720 1.00 70.38 319 PRO A O 1
ATOM 2556 N N . ASP A 1 320 ? -12.518 -3.708 -16.260 1.00 61.22 320 ASP A N 1
ATOM 2557 C CA . ASP A 1 320 ? -13.609 -4.523 -16.816 1.00 61.22 320 ASP A CA 1
ATOM 2558 C C . ASP A 1 320 ? -15.025 -4.000 -16.503 1.00 61.22 320 ASP A C 1
ATOM 2560 O O . ASP A 1 320 ? -16.004 -4.497 -17.056 1.00 61.22 320 ASP A O 1
ATOM 2564 N N . GLN A 1 321 ? -15.177 -2.983 -15.643 1.00 50.69 321 GLN A N 1
ATOM 2565 C CA . GLN A 1 321 ? -16.501 -2.452 -15.273 1.00 50.69 321 GLN A CA 1
ATOM 2566 C C . GLN A 1 321 ? -17.025 -1.372 -16.234 1.00 50.69 321 GLN A C 1
ATOM 2568 O O . GLN A 1 321 ? -18.211 -1.048 -16.205 1.00 50.69 321 GLN A O 1
ATOM 2573 N N . THR A 1 322 ? -16.178 -0.844 -17.124 1.00 44.19 322 THR A N 1
ATOM 2574 C CA . THR A 1 322 ? -16.560 0.217 -18.077 1.00 44.19 322 THR A CA 1
ATOM 2575 C C . THR A 1 322 ? -17.250 -0.295 -19.350 1.00 44.19 322 THR A C 1
ATOM 2577 O O . THR A 1 322 ? -17.745 0.513 -20.130 1.00 44.19 322 THR A O 1
ATOM 2580 N N . GLN A 1 323 ? -17.360 -1.615 -19.560 1.00 36.66 323 GLN A N 1
ATOM 2581 C CA . GLN A 1 323 ? -18.025 -2.187 -20.745 1.00 36.66 323 GLN A CA 1
ATOM 2582 C C . GLN A 1 323 ? -19.526 -2.489 -20.564 1.00 36.66 323 GLN A C 1
ATOM 2584 O O . GLN A 1 323 ? -20.187 -2.862 -21.529 1.00 36.66 323 GLN A O 1
ATOM 2589 N N . THR A 1 324 ? -20.095 -2.305 -19.368 1.00 35.59 324 THR A N 1
ATOM 2590 C CA . THR A 1 324 ? -21.500 -2.672 -19.074 1.00 35.59 324 THR A CA 1
ATOM 2591 C C . THR A 1 324 ? -22.514 -1.523 -19.081 1.00 35.59 324 THR A C 1
ATOM 2593 O O . THR A 1 324 ? -23.704 -1.789 -18.940 1.00 35.59 324 THR A O 1
ATOM 2596 N N . GLU A 1 325 ? -22.104 -0.269 -19.298 1.00 31.62 325 GLU A N 1
ATOM 2597 C CA . GLU A 1 325 ? -23.022 0.894 -19.344 1.00 31.62 325 GLU A CA 1
ATOM 2598 C C . GLU A 1 325 ? -23.321 1.402 -20.769 1.00 31.62 325 GLU A C 1
ATOM 2600 O O . GLU A 1 325 ? -23.639 2.570 -20.979 1.00 31.62 325 GLU A O 1
ATOM 2605 N N . GLY A 1 326 ? -23.243 0.519 -21.766 1.00 37.94 326 GLY A N 1
ATOM 2606 C CA . GLY A 1 326 ? -23.613 0.822 -23.148 1.00 37.94 326 GLY A CA 1
ATOM 2607 C C . GLY A 1 326 ? -24.519 -0.249 -23.741 1.00 37.94 326 GLY A C 1
ATOM 2608 O O . GLY A 1 326 ? -24.046 -1.070 -24.520 1.00 37.94 326 GLY A O 1
ATOM 2609 N N . ASN A 1 327 ? -25.800 -0.236 -23.369 1.00 30.69 327 ASN A N 1
ATOM 2610 C CA . ASN A 1 327 ? -26.886 -0.888 -24.108 1.00 30.69 327 ASN A CA 1
ATOM 2611 C C . ASN A 1 327 ? -28.119 0.010 -24.130 1.00 30.69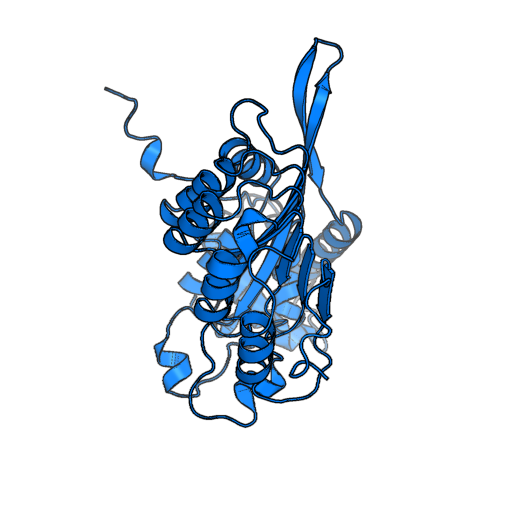 327 ASN A C 1
ATOM 2613 O O . ASN A 1 327 ? -28.540 0.439 -23.031 1.00 30.69 327 ASN A O 1
#

Secondary structure (DSSP, 8-state):
-GGGSTTTT--EEEEE--S--S--HHHHHHHHHHSPTT--SEEEEESS---HHHHHHHHHHHTTT-SEEEEE----HHHHHHS-SSPPPPPP---HHHHHHHHHH-TT--EEEEEEE--TT-HHHHHHHHHHTT-TT--EEEEEEEEEE---HHHHHTT-----SGGGS-HHHHHHHHHHH---HHHHHHHHHHHSGGG-S--EEEEEEEEEETTTB-----HHHHHHHHTTS-EEEEEEEE-TTS-EEEEEEEE-HHHHHHHHHHHHHHHHHHHHT---THHHHHHHHHHHHHHHHHHHS---STTGGG---PPPSSGGGGGSS--

pLDDT: mean 80.05, std 15.81, range [30.69, 98.25]